Protein AF-A0A2V6CA62-F1 (afdb_monomer)

Mean predicted aligned error: 18.01 Å

Solvent-accessible surface area (backbone atoms only — not comparable to full-atom values): 11595 Å² total; per-residue (Å²): 116,68,69,60,55,51,47,61,69,46,46,81,76,68,68,50,105,53,52,84,80,62,57,55,75,54,76,73,60,61,96,84,56,88,38,95,50,41,63,39,71,62,39,97,90,25,76,61,7,26,38,87,62,38,19,54,42,48,64,51,49,57,56,52,46,53,54,53,50,46,54,51,50,54,49,50,52,53,50,47,53,54,51,49,53,53,51,48,50,34,68,70,65,39,71,73,56,28,55,52,55,51,48,52,52,52,57,61,66,71,46,61,66,67,60,54,51,52,53,49,53,56,56,47,49,60,53,47,50,54,68,73,52,75,81,69,60,74,67,54,75,72,44,62,65,61,56,51,53,51,54,50,65,68,56,47,64,60,57,54,55,46,60,74,67,56,48,76,68,57,53,55,52,56,72,69,56,66,91,87,62,82,82,51,72,68,59,52,52,54,51,53,67,72,73,111

Radius of gyration: 34.15 Å; Cα contacts (8 Å, |Δi|>4): 80; chains: 1; bounding box: 87×52×78 Å

Sequence (196 aa):
MSAVVLLILIWPWFEQPGVARHLPKAMTWPSTTLSDAQFQPPGAEHGFGTDVHGRDLLSRVFYGARISLLVGVVGAVVSLVIGVLWGAIAGFAGGRWDSVMMRFVDILYSLPSMVFVMVLITAMSGLLEKWRTPTVGVSDFKNPSMLFTRLQAAREPGAELLRKRMDAGFLKQLANYKPGQPPDETLQTALADQLN

pLDDT: mean 73.0, std 13.19, range [43.25, 94.69]

Structure (mmCIF, N/CA/C/O backbone):
data_AF-A0A2V6CA62-F1
#
_entry.id   AF-A0A2V6CA62-F1
#
loop_
_atom_site.group_PDB
_atom_site.id
_atom_site.type_symbol
_atom_site.label_atom_id
_atom_site.label_alt_id
_atom_site.label_comp_id
_atom_site.label_asym_id
_atom_site.label_entity_id
_atom_site.label_seq_id
_atom_site.pdbx_PDB_ins_code
_atom_site.Cartn_x
_atom_site.Cartn_y
_atom_site.Cartn_z
_atom_site.occupancy
_atom_site.B_iso_or_equiv
_atom_site.auth_seq_id
_atom_site.auth_comp_id
_atom_site.auth_asym_id
_atom_site.auth_atom_id
_atom_site.pdbx_PDB_model_num
ATOM 1 N N . MET A 1 1 ? -18.617 -9.209 -14.236 1.00 50.25 1 MET A N 1
ATOM 2 C CA . MET A 1 1 ? -17.856 -8.230 -13.425 1.00 50.25 1 MET A CA 1
ATOM 3 C C . MET A 1 1 ? -17.057 -8.882 -12.293 1.00 50.25 1 MET A C 1
ATOM 5 O O . MET A 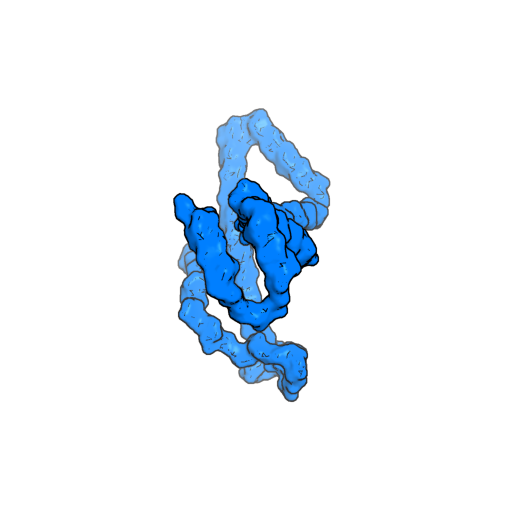1 1 ? -15.881 -8.571 -12.192 1.00 50.25 1 MET A O 1
ATOM 9 N N . SER A 1 2 ? -17.597 -9.829 -11.507 1.00 47.97 2 SER A N 1
ATOM 10 C CA . SER A 1 2 ? -16.821 -10.465 -10.416 1.00 47.97 2 SER A CA 1
ATOM 11 C C . SER A 1 2 ? -15.640 -11.336 -10.880 1.00 47.97 2 SER A C 1
ATOM 13 O O . SER A 1 2 ? -14.599 -11.328 -10.233 1.00 47.97 2 SER A O 1
ATOM 15 N N . ALA A 1 3 ? -15.740 -12.016 -12.029 1.00 51.84 3 ALA A N 1
ATOM 16 C CA . ALA A 1 3 ? -14.654 -12.853 -12.560 1.00 51.84 3 ALA A CA 1
ATOM 17 C C . ALA A 1 3 ? -13.373 -12.064 -12.904 1.00 51.84 3 ALA A C 1
ATOM 19 O O . ALA A 1 3 ? -12.271 -12.566 -12.718 1.00 51.84 3 ALA A O 1
ATOM 20 N N . VAL A 1 4 ? -13.512 -10.811 -13.350 1.00 60.62 4 VAL A N 1
ATOM 21 C CA . VAL A 1 4 ? -12.383 -9.926 -13.691 1.00 60.62 4 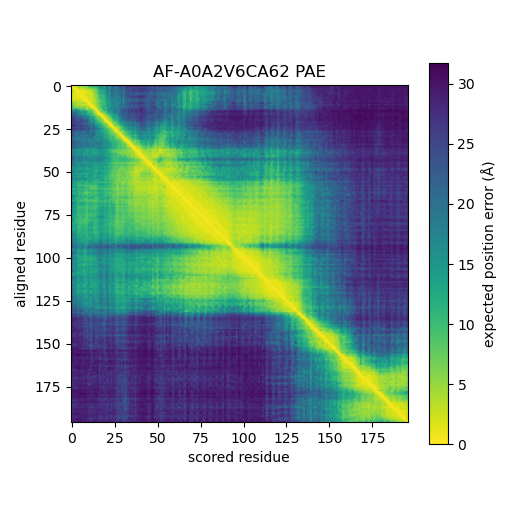VAL A CA 1
ATOM 22 C C . VAL A 1 4 ? -11.653 -9.464 -12.428 1.00 60.62 4 VAL A C 1
ATOM 24 O O . VAL A 1 4 ? -10.430 -9.438 -12.397 1.00 60.62 4 VAL A O 1
ATOM 27 N N . VAL A 1 5 ? -12.397 -9.171 -11.359 1.00 62.69 5 VAL A N 1
ATOM 28 C CA . VAL A 1 5 ? -11.837 -8.762 -10.061 1.00 62.69 5 VAL A CA 1
ATOM 29 C C . VAL A 1 5 ? -11.076 -9.914 -9.402 1.00 62.69 5 VAL A C 1
ATOM 31 O O . VAL A 1 5 ? -9.983 -9.710 -8.881 1.00 62.69 5 VAL A O 1
ATOM 34 N N . LEU A 1 6 ? -11.616 -11.134 -9.478 1.00 66.06 6 LEU A N 1
ATOM 35 C CA . LEU A 1 6 ? -10.946 -12.331 -8.965 1.00 66.06 6 LEU A CA 1
ATOM 36 C C . LEU A 1 6 ? -9.690 -12.673 -9.773 1.00 66.06 6 LEU A C 1
ATOM 38 O O . LEU A 1 6 ? -8.662 -12.989 -9.180 1.00 66.06 6 LEU A O 1
ATOM 42 N N . LEU A 1 7 ? -9.734 -12.531 -11.101 1.00 63.44 7 LEU A N 1
ATOM 43 C CA . LEU A 1 7 ? -8.548 -12.653 -11.951 1.00 63.44 7 LEU A CA 1
ATOM 44 C C . LEU A 1 7 ? -7.469 -11.641 -11.552 1.00 63.44 7 LEU A C 1
ATOM 46 O O . LEU A 1 7 ? -6.334 -12.040 -11.343 1.00 63.44 7 LEU A O 1
ATOM 50 N N . ILE A 1 8 ? -7.817 -10.367 -11.362 1.00 66.50 8 ILE A N 1
ATOM 51 C CA . ILE A 1 8 ? -6.864 -9.312 -10.977 1.00 66.50 8 ILE A CA 1
ATOM 52 C C . ILE A 1 8 ? -6.250 -9.549 -9.584 1.00 66.50 8 ILE A C 1
ATOM 54 O O . ILE A 1 8 ? -5.069 -9.271 -9.384 1.00 66.50 8 ILE A O 1
ATOM 58 N N . LEU A 1 9 ? -7.021 -10.075 -8.628 1.00 65.38 9 LEU A N 1
ATOM 59 C CA . LEU A 1 9 ? -6.544 -10.375 -7.270 1.00 65.38 9 LEU A CA 1
ATOM 60 C C . LEU A 1 9 ? -5.649 -11.620 -7.200 1.00 65.38 9 LEU A C 1
ATOM 62 O O . LEU A 1 9 ? -4.726 -11.664 -6.387 1.00 65.38 9 LEU A O 1
ATOM 66 N N . ILE A 1 10 ? -5.926 -12.631 -8.027 1.00 68.31 10 ILE A N 1
ATOM 67 C CA . ILE A 1 10 ? -5.240 -13.934 -7.993 1.00 68.31 10 ILE A CA 1
ATOM 68 C C . ILE A 1 10 ? -4.045 -13.964 -8.959 1.00 68.31 10 ILE A C 1
ATOM 70 O O . ILE A 1 10 ? -3.067 -14.666 -8.707 1.00 68.31 10 ILE A O 1
ATOM 74 N N . TRP A 1 11 ? -4.067 -13.159 -10.023 1.00 64.50 11 TRP A N 1
ATOM 75 C CA . TRP A 1 11 ? -2.999 -13.068 -11.025 1.00 64.50 11 TRP A CA 1
ATOM 76 C C . TRP A 1 11 ? -1.588 -12.832 -10.451 1.00 64.50 11 TRP A C 1
ATOM 78 O O . TRP A 1 11 ? -0.665 -13.523 -10.885 1.00 64.50 11 TRP A O 1
ATOM 88 N N . PRO A 1 12 ? -1.377 -11.960 -9.440 1.00 66.62 12 PRO A N 1
ATOM 89 C CA . PRO A 1 12 ? -0.051 -11.756 -8.853 1.00 66.62 12 PRO A CA 1
ATOM 90 C C . PRO A 1 12 ? 0.517 -12.984 -8.140 1.00 66.62 12 PRO A C 1
ATOM 92 O O . PRO A 1 12 ? 1.726 -13.080 -7.956 1.00 66.62 12 PRO A O 1
ATOM 95 N N . TRP A 1 13 ? -0.355 -13.906 -7.729 1.00 61.84 13 TRP A N 1
ATOM 96 C CA . TRP A 1 13 ? 0.011 -15.153 -7.063 1.00 61.84 13 TRP A CA 1
ATOM 97 C C . TRP A 1 13 ? 0.163 -16.315 -8.048 1.00 61.84 13 TRP A C 1
ATOM 99 O O . TRP A 1 13 ? 0.867 -17.278 -7.754 1.00 61.84 13 TRP A O 1
ATOM 109 N N . PHE A 1 14 ? -0.486 -16.235 -9.214 1.00 63.09 14 PHE A N 1
ATOM 110 C CA . PHE A 1 14 ? -0.497 -17.310 -10.206 1.00 63.09 14 PHE A CA 1
ATOM 111 C C . PHE A 1 14 ? 0.679 -17.243 -11.193 1.00 63.09 14 PHE A C 1
ATOM 113 O O . PHE A 1 14 ? 1.034 -18.254 -11.799 1.00 63.09 14 PHE A O 1
ATOM 120 N N . GLU A 1 15 ? 1.362 -16.102 -11.315 1.00 55.53 15 GLU A N 1
ATOM 121 C CA . GLU A 1 15 ? 2.562 -15.994 -12.150 1.00 55.53 15 GLU A CA 1
ATOM 122 C C . GLU A 1 15 ? 3.865 -16.312 -11.377 1.00 55.53 15 GLU A C 1
ATOM 124 O O . GLU A 1 15 ? 4.670 -15.448 -11.047 1.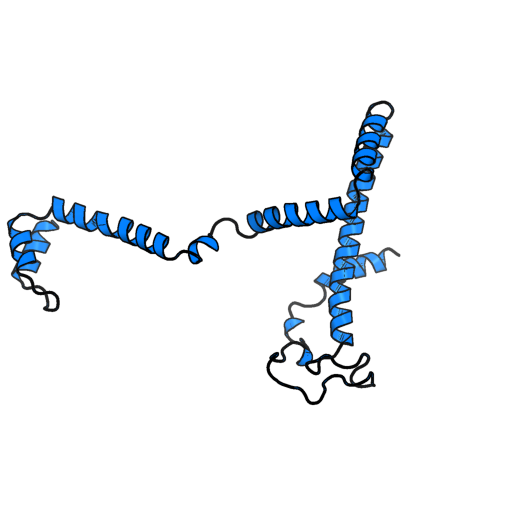00 55.53 15 GLU A O 1
ATOM 129 N N . GLN A 1 16 ? 4.026 -17.630 -11.184 1.00 51.72 16 GLN A N 1
ATOM 130 C CA . GLN A 1 16 ? 5.196 -18.531 -11.100 1.00 51.72 16 GLN A CA 1
ATOM 131 C C . GLN A 1 16 ? 6.260 -18.447 -9.962 1.00 51.72 16 GLN A C 1
ATOM 133 O O . GLN A 1 16 ? 7.097 -17.538 -9.955 1.00 51.72 16 GLN A O 1
ATOM 138 N N . PRO A 1 17 ? 6.463 -19.558 -9.204 1.00 43.25 17 PRO A N 1
ATOM 139 C CA . PRO A 1 17 ? 7.770 -19.982 -8.671 1.00 43.25 17 PRO A CA 1
ATOM 140 C C . PRO A 1 17 ? 8.718 -20.416 -9.815 1.00 43.25 17 PRO A C 1
ATOM 142 O O . PRO A 1 17 ? 9.175 -21.555 -9.909 1.00 43.25 17 PRO A O 1
ATOM 145 N N . GLY A 1 18 ? 8.969 -19.479 -10.733 1.00 47.66 18 GLY A N 1
ATOM 146 C CA . GLY A 1 18 ? 9.613 -19.715 -12.024 1.00 47.66 18 GLY A CA 1
ATOM 147 C C . GLY A 1 18 ? 9.770 -18.477 -12.920 1.00 47.66 18 GLY A C 1
ATOM 148 O O . GLY A 1 18 ? 10.583 -18.537 -13.835 1.00 47.66 18 GLY A O 1
ATOM 149 N N . VAL A 1 19 ? 9.128 -17.329 -12.635 1.00 47.03 19 VAL A N 1
ATOM 150 C CA . VAL A 1 19 ? 9.277 -16.100 -13.458 1.00 47.03 19 VAL A CA 1
ATOM 151 C C . VAL A 1 19 ? 10.700 -15.541 -13.361 1.00 47.03 19 VAL A C 1
ATOM 153 O O . VAL A 1 19 ? 11.181 -14.883 -14.277 1.00 47.03 19 VAL A O 1
ATOM 156 N N . ALA A 1 20 ? 11.439 -15.903 -12.308 1.00 46.75 20 ALA A N 1
ATOM 157 C CA . ALA A 1 20 ? 12.875 -15.656 -12.212 1.00 46.75 20 ALA A CA 1
ATOM 158 C C . ALA A 1 20 ? 13.712 -16.405 -13.279 1.00 46.75 20 ALA A C 1
ATOM 160 O O . ALA A 1 20 ? 14.853 -16.021 -13.519 1.00 46.75 20 ALA A O 1
ATOM 161 N N . ARG A 1 21 ? 13.178 -17.445 -13.947 1.00 47.62 21 ARG A N 1
ATOM 162 C CA . ARG A 1 21 ? 13.866 -18.177 -15.035 1.00 47.62 21 ARG A CA 1
ATOM 163 C C . ARG A 1 21 ? 13.678 -17.548 -16.418 1.00 47.62 21 ARG A C 1
ATOM 165 O O . ARG A 1 21 ? 14.416 -17.896 -17.336 1.00 47.62 21 ARG A O 1
ATOM 172 N N . HIS A 1 22 ? 12.757 -16.596 -16.555 1.00 45.09 22 HIS A N 1
ATOM 173 C CA . HIS A 1 22 ? 12.565 -15.804 -17.770 1.00 45.09 22 HIS A CA 1
ATOM 174 C C . HIS A 1 22 ? 12.570 -14.310 -17.469 1.00 45.09 22 HIS A C 1
ATOM 176 O O . HIS A 1 22 ? 11.851 -13.555 -18.118 1.00 45.09 22 HIS A O 1
ATOM 182 N N . LEU A 1 23 ? 13.413 -13.854 -16.532 1.00 49.53 23 LEU A N 1
ATOM 183 C CA . LEU A 1 23 ? 13.933 -12.500 -16.687 1.00 49.53 23 LEU A CA 1
ATOM 184 C C . LEU A 1 23 ? 14.481 -12.463 -18.120 1.00 49.53 23 LEU A C 1
ATOM 186 O O . LEU A 1 23 ? 15.407 -13.233 -18.407 1.00 49.53 23 LEU A O 1
ATOM 190 N N . PRO A 1 24 ? 13.901 -11.682 -19.057 1.00 50.28 24 PRO A N 1
ATOM 191 C CA . PRO A 1 24 ? 14.551 -11.520 -20.341 1.00 50.28 24 PRO A CA 1
ATOM 192 C C . PRO A 1 24 ? 15.978 -11.096 -20.006 1.00 50.28 24 PRO A C 1
ATOM 194 O O . PRO A 1 24 ? 16.173 -10.291 -19.091 1.00 50.28 24 PRO A O 1
ATOM 197 N N . LYS A 1 25 ? 16.981 -11.644 -20.702 1.00 51.09 25 LYS A N 1
ATOM 198 C CA . LYS A 1 25 ? 18.395 -11.246 -20.546 1.00 51.09 25 LYS A CA 1
ATOM 199 C C . LYS A 1 25 ? 18.568 -9.712 -20.477 1.00 51.09 25 LYS A C 1
ATOM 201 O O . LYS A 1 25 ? 19.519 -9.235 -19.877 1.00 51.09 25 LYS A O 1
ATOM 206 N N . ALA A 1 26 ? 17.585 -8.967 -20.994 1.00 51.16 26 ALA A N 1
ATOM 207 C CA . ALA A 1 26 ? 17.301 -7.560 -20.753 1.00 51.16 26 ALA A CA 1
ATOM 208 C C . ALA A 1 26 ? 17.391 -7.061 -19.293 1.00 51.16 26 ALA A C 1
ATOM 210 O O . ALA A 1 26 ? 17.869 -5.956 -19.110 1.00 51.16 26 ALA A O 1
ATOM 211 N N . MET A 1 27 ? 16.965 -7.755 -18.232 1.00 54.81 27 MET A N 1
ATOM 212 C CA . MET A 1 27 ? 16.967 -7.135 -16.887 1.00 54.81 27 MET A CA 1
ATOM 213 C C . MET A 1 27 ? 18.291 -7.285 -16.121 1.00 54.81 27 MET A C 1
ATOM 215 O O . MET A 1 27 ? 18.554 -6.499 -15.214 1.00 54.81 27 MET A O 1
ATOM 219 N N . THR A 1 28 ? 19.136 -8.242 -16.509 1.00 58.91 28 THR A N 1
ATOM 220 C CA . THR A 1 28 ? 20.384 -8.600 -15.808 1.00 58.91 28 THR A CA 1
ATOM 221 C C . THR A 1 28 ? 21.643 -7.963 -16.401 1.00 58.91 28 THR A C 1
ATOM 223 O O . THR A 1 28 ? 22.744 -8.336 -16.000 1.00 58.91 28 THR A O 1
ATOM 226 N N . TRP A 1 29 ? 21.521 -7.035 -17.359 1.00 55.19 29 TRP A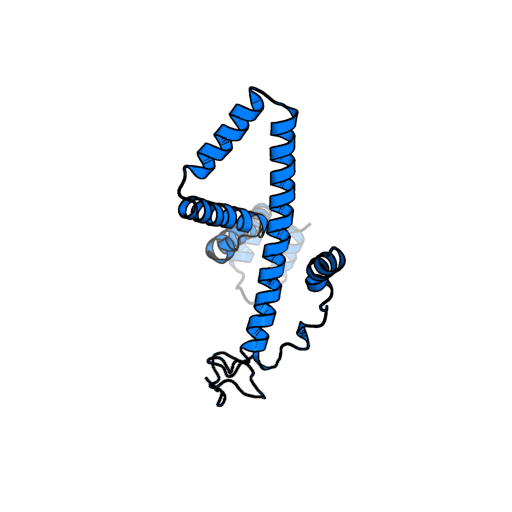 N 1
ATOM 227 C CA . TRP A 1 29 ? 22.694 -6.387 -17.949 1.00 55.19 29 TRP A CA 1
ATOM 228 C C . TRP A 1 29 ? 23.476 -5.592 -16.892 1.00 55.19 29 TRP A C 1
ATOM 230 O O . TRP A 1 29 ? 22.879 -4.765 -16.195 1.00 55.19 29 TRP A O 1
ATOM 240 N N . PRO A 1 30 ? 24.797 -5.815 -16.769 1.00 59.22 30 PRO A N 1
ATOM 241 C CA . PRO A 1 30 ? 25.661 -4.972 -15.956 1.00 59.22 30 PRO A CA 1
ATOM 242 C C . PRO A 1 30 ? 25.543 -3.517 -16.421 1.00 59.22 30 PRO A C 1
ATOM 244 O O . PRO A 1 30 ? 25.694 -3.234 -17.608 1.00 59.22 30 PRO A O 1
ATOM 247 N N . SER A 1 31 ? 25.335 -2.574 -15.497 1.00 61.88 31 SER A N 1
ATOM 248 C CA . SER A 1 31 ? 25.265 -1.129 -15.800 1.00 61.88 31 SER A CA 1
ATOM 249 C C . SER A 1 31 ? 26.557 -0.566 -16.418 1.00 61.88 31 SER A C 1
ATOM 251 O O . SER A 1 31 ? 26.624 0.607 -16.767 1.00 61.88 31 SER A O 1
ATOM 253 N N . THR A 1 32 ? 27.603 -1.390 -16.492 1.00 62.59 32 THR A N 1
ATOM 254 C CA . THR A 1 32 ? 28.947 -1.081 -16.980 1.00 62.59 32 THR A CA 1
ATOM 255 C C . THR A 1 32 ? 29.183 -1.465 -18.441 1.00 62.59 32 THR A C 1
ATOM 257 O O . THR A 1 32 ? 30.214 -1.082 -18.988 1.00 62.59 32 THR A O 1
ATOM 260 N N . THR A 1 33 ? 28.268 -2.190 -19.095 1.00 61.31 33 THR A N 1
ATOM 261 C CA . THR A 1 33 ? 28.406 -2.559 -20.514 1.00 61.31 33 THR A CA 1
ATOM 262 C C . THR A 1 33 ? 27.530 -1.672 -21.395 1.00 61.31 33 THR A C 1
ATOM 264 O O . THR A 1 33 ? 26.304 -1.723 -21.299 1.00 61.31 33 THR A O 1
ATOM 267 N N . LEU A 1 34 ? 28.159 -0.872 -22.263 1.00 61.66 34 LEU A N 1
ATOM 268 C CA . LEU A 1 34 ? 27.481 -0.132 -23.331 1.00 61.66 34 LEU A CA 1
ATOM 269 C C . LEU A 1 34 ? 26.929 -1.143 -24.346 1.00 61.66 34 LEU A C 1
ATOM 271 O O . LEU A 1 34 ? 27.680 -1.960 -24.871 1.00 61.66 34 LEU A O 1
ATOM 275 N N . SER A 1 35 ? 25.615 -1.122 -24.569 1.00 67.06 35 SER A N 1
ATOM 276 C CA . SER A 1 35 ? 24.946 -1.984 -25.546 1.00 67.06 35 SER A CA 1
ATOM 277 C C . SER A 1 35 ? 24.753 -1.218 -26.850 1.00 67.06 35 SER A C 1
ATOM 279 O O . SER A 1 35 ? 24.257 -0.094 -26.830 1.00 67.06 35 SER A O 1
ATOM 281 N N . ASP A 1 36 ? 25.060 -1.842 -27.986 1.00 69.25 36 ASP A N 1
ATOM 282 C CA . ASP A 1 36 ? 24.842 -1.257 -29.320 1.00 69.25 36 ASP A CA 1
ATOM 283 C C . ASP A 1 36 ? 23.352 -1.015 -29.636 1.00 69.25 36 ASP A C 1
ATOM 285 O O . ASP A 1 36 ? 23.005 -0.290 -30.566 1.00 69.25 36 ASP A O 1
ATOM 289 N N . ALA A 1 37 ? 22.448 -1.595 -28.840 1.00 67.75 37 ALA A N 1
ATOM 290 C CA . A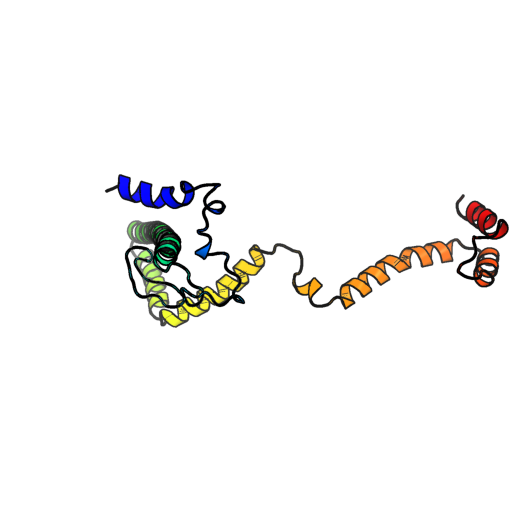LA A 1 37 ? 21.005 -1.418 -28.945 1.00 67.75 37 ALA A CA 1
ATOM 291 C C . ALA A 1 37 ? 20.462 -0.300 -28.036 1.00 67.75 37 ALA A C 1
ATOM 293 O O . ALA A 1 37 ? 19.292 -0.334 -27.665 1.00 67.75 37 ALA A O 1
ATOM 294 N N . GLN A 1 38 ? 21.279 0.671 -27.629 1.00 77.31 38 GLN A N 1
ATOM 295 C CA . GLN A 1 38 ? 20.850 1.786 -26.781 1.00 77.31 38 GLN A CA 1
ATOM 296 C C . GLN A 1 38 ? 19.926 2.762 -27.534 1.00 77.31 38 GLN A C 1
ATOM 298 O O . GLN A 1 38 ? 20.233 3.163 -28.653 1.00 77.31 38 GLN A O 1
ATOM 303 N N . PHE A 1 39 ? 18.824 3.186 -26.901 1.00 80.50 39 PHE A N 1
ATOM 304 C CA . PHE A 1 39 ? 17.871 4.165 -27.454 1.00 80.50 39 PHE A CA 1
ATOM 305 C C . PHE A 1 39 ? 17.339 3.820 -28.851 1.00 80.50 39 PHE A C 1
ATOM 307 O O . PHE A 1 39 ? 17.127 4.703 -29.687 1.00 80.50 39 PHE A O 1
ATOM 314 N N . GLN A 1 40 ? 17.111 2.537 -29.121 1.00 80.88 40 GLN A N 1
ATOM 315 C CA . GLN A 1 40 ? 16.485 2.156 -30.374 1.00 80.88 40 GLN A CA 1
ATOM 316 C C . GLN A 1 40 ? 15.027 2.631 -30.406 1.00 80.88 40 GLN A C 1
ATOM 318 O O . GLN A 1 40 ? 14.325 2.531 -29.391 1.00 80.88 40 GLN A O 1
ATOM 323 N N . PRO A 1 41 ? 14.563 3.150 -31.558 1.00 80.19 41 PRO A N 1
ATOM 324 C CA . PRO A 1 41 ? 13.182 3.571 -31.730 1.00 80.19 41 PRO A CA 1
ATOM 325 C C . PRO A 1 41 ? 12.226 2.369 -31.634 1.00 80.19 41 PRO A C 1
ATOM 327 O O . PRO A 1 41 ? 12.644 1.225 -31.829 1.00 80.19 41 PRO A O 1
ATOM 330 N N . PRO A 1 42 ? 10.935 2.607 -31.342 1.00 82.62 42 PRO A N 1
ATOM 331 C CA . PRO A 1 42 ? 9.936 1.547 -31.286 1.00 82.62 42 PRO A CA 1
ATOM 332 C C . PRO A 1 42 ? 9.848 0.791 -32.621 1.00 82.62 42 PRO A C 1
ATOM 334 O O . PRO A 1 42 ? 9.756 1.398 -33.688 1.00 82.62 42 PRO A O 1
ATOM 337 N N . GLY A 1 43 ? 9.869 -0.540 -32.553 1.00 79.00 43 GLY A N 1
ATOM 338 C CA . GLY A 1 43 ? 9.871 -1.437 -33.710 1.00 79.00 43 GLY A CA 1
ATOM 339 C C . GLY A 1 43 ? 9.325 -2.829 -33.379 1.00 79.00 43 GLY A C 1
ATOM 340 O O . GLY A 1 43 ? 8.927 -3.095 -32.248 1.00 79.00 43 GLY A O 1
ATOM 341 N N . ALA A 1 44 ? 9.306 -3.734 -34.364 1.00 70.50 44 ALA A N 1
ATOM 342 C CA . ALA A 1 44 ? 8.726 -5.077 -34.209 1.00 70.50 44 ALA A CA 1
ATOM 343 C C . ALA A 1 44 ? 9.440 -5.940 -33.149 1.00 70.50 44 ALA A C 1
ATOM 345 O O . ALA A 1 44 ? 8.805 -6.775 -32.512 1.00 70.50 44 ALA A O 1
ATOM 346 N N . GLU A 1 45 ? 10.740 -5.713 -32.938 1.00 69.88 45 GLU A N 1
ATOM 347 C CA . GLU A 1 45 ? 11.533 -6.401 -31.909 1.00 69.88 45 GLU A CA 1
ATOM 348 C C . GLU A 1 45 ? 11.459 -5.714 -30.533 1.00 69.88 45 GLU A C 1
ATOM 350 O O . GLU A 1 45 ? 11.547 -6.382 -29.506 1.00 69.88 45 GLU A O 1
ATOM 355 N N . HIS A 1 46 ? 11.249 -4.393 -30.500 1.00 73.25 46 HIS A N 1
ATOM 356 C CA . HIS A 1 46 ? 11.167 -3.586 -29.280 1.00 73.25 46 HIS A CA 1
ATOM 357 C C . HIS A 1 46 ? 9.973 -2.633 -29.370 1.00 73.25 46 HIS A C 1
ATOM 359 O O . HIS A 1 46 ? 10.105 -1.502 -29.837 1.00 73.25 46 HIS A O 1
ATOM 365 N N . GLY A 1 47 ? 8.794 -3.074 -28.921 1.00 73.94 47 GLY A N 1
ATOM 366 C CA . GLY A 1 47 ? 7.535 -2.346 -29.140 1.00 73.94 47 GLY A CA 1
ATOM 367 C C . GLY A 1 47 ? 7.512 -0.915 -28.584 1.00 73.94 47 GLY A C 1
ATOM 368 O O . GLY A 1 47 ? 6.898 -0.040 -29.187 1.00 73.94 47 GLY A O 1
ATOM 369 N N . PHE A 1 48 ? 8.222 -0.652 -27.480 1.00 75.25 48 PHE A N 1
ATOM 370 C CA . PHE A 1 48 ? 8.427 0.703 -26.942 1.00 75.25 48 PHE A CA 1
ATOM 371 C C . PHE A 1 48 ? 9.875 1.200 -27.053 1.00 75.25 48 PHE A C 1
ATOM 373 O O . PHE A 1 48 ? 10.215 2.225 -26.469 1.00 75.25 48 PHE A O 1
ATOM 380 N N . GLY A 1 49 ? 10.719 0.505 -27.815 1.00 81.62 49 GLY A N 1
ATOM 381 C CA . GLY A 1 49 ? 12.145 0.799 -27.897 1.00 81.62 49 GLY A CA 1
ATOM 382 C C . GLY A 1 49 ? 12.920 0.326 -26.667 1.00 81.62 49 GLY A C 1
ATOM 383 O O . GLY A 1 49 ? 12.416 -0.430 -25.824 1.00 81.62 49 GLY A O 1
ATOM 384 N N . THR A 1 50 ? 14.173 0.762 -26.578 1.00 81.69 50 THR A N 1
ATOM 385 C CA . THR A 1 50 ? 15.123 0.294 -25.565 1.00 81.69 50 THR A CA 1
ATOM 386 C C . THR A 1 50 ? 15.606 1.399 -24.621 1.00 81.69 50 THR A C 1
ATOM 388 O O . THR A 1 50 ? 15.722 2.566 -24.988 1.00 81.69 50 THR A O 1
ATOM 391 N N . ASP A 1 51 ? 15.910 1.022 -23.376 1.00 81.50 51 ASP A N 1
ATOM 392 C CA . ASP A 1 51 ? 16.530 1.897 -22.367 1.00 81.50 51 ASP A CA 1
ATOM 393 C C . ASP A 1 51 ? 18.023 2.180 -22.668 1.00 81.50 51 ASP A C 1
ATOM 395 O O . ASP A 1 51 ? 18.618 1.592 -23.575 1.00 81.50 51 ASP A O 1
ATOM 399 N N . VAL A 1 52 ? 18.668 2.986 -21.815 1.00 76.44 52 VAL A N 1
ATOM 400 C CA . VAL A 1 52 ? 20.117 3.287 -21.788 1.00 76.44 52 VAL A CA 1
ATOM 401 C C . VAL A 1 52 ? 21.002 2.027 -21.800 1.00 76.44 52 VAL A C 1
ATOM 403 O O . VAL A 1 52 ? 22.180 2.082 -22.117 1.00 76.44 52 VAL A O 1
ATOM 406 N N . HIS A 1 53 ? 20.458 0.865 -21.450 1.00 72.69 53 HIS A N 1
ATOM 407 C CA . HIS A 1 53 ? 21.193 -0.403 -21.420 1.00 72.69 53 HIS A CA 1
ATOM 408 C C . HIS A 1 53 ? 20.692 -1.415 -22.463 1.00 72.69 53 HIS A C 1
ATOM 410 O O . HIS A 1 53 ? 20.893 -2.613 -22.288 1.00 72.69 53 HIS A O 1
ATOM 416 N N . GLY A 1 54 ? 19.985 -0.971 -23.510 1.00 71.69 54 GLY A N 1
ATOM 417 C CA . GLY A 1 54 ? 19.477 -1.865 -24.561 1.00 71.69 54 GLY A CA 1
ATOM 418 C C . GLY A 1 54 ? 18.341 -2.786 -24.096 1.00 71.69 54 GLY A C 1
ATOM 419 O O . GLY A 1 54 ? 18.166 -3.883 -24.614 1.00 71.69 54 GLY A O 1
ATOM 420 N N . ARG A 1 55 ? 17.588 -2.378 -23.065 1.00 76.06 55 ARG A N 1
ATOM 421 C CA . ARG A 1 55 ? 16.527 -3.189 -22.436 1.00 76.06 55 ARG A CA 1
ATOM 422 C C . ARG A 1 55 ? 15.161 -2.814 -22.974 1.00 76.06 55 ARG A C 1
ATOM 424 O O . ARG A 1 55 ? 14.853 -1.627 -22.976 1.00 76.06 55 ARG A O 1
ATOM 431 N N . ASP A 1 56 ? 14.327 -3.799 -23.299 1.00 80.69 56 ASP A N 1
ATOM 432 C CA . ASP A 1 56 ? 12.946 -3.563 -23.730 1.00 80.69 56 ASP A CA 1
ATOM 433 C C . ASP A 1 56 ? 12.127 -2.803 -22.666 1.00 80.69 56 ASP A C 1
ATOM 435 O O . ASP A 1 56 ? 11.976 -3.246 -21.518 1.00 80.69 56 ASP A O 1
ATOM 439 N N . LEU A 1 57 ? 11.597 -1.640 -23.054 1.00 81.81 57 LEU A N 1
ATOM 440 C CA . LEU A 1 57 ? 10.760 -0.801 -22.196 1.00 81.81 57 LEU A CA 1
ATOM 441 C C . LEU A 1 57 ? 9.356 -1.386 -22.016 1.00 81.81 57 LEU A C 1
ATOM 443 O O . LEU A 1 57 ? 8.779 -1.240 -20.936 1.00 81.81 57 LEU A O 1
ATOM 447 N N . LEU A 1 58 ? 8.828 -2.099 -23.018 1.00 80.12 58 LEU A N 1
ATOM 448 C CA . LEU A 1 58 ? 7.486 -2.688 -22.975 1.00 80.12 58 LEU A CA 1
ATOM 449 C C . LEU A 1 58 ? 7.362 -3.690 -21.830 1.00 80.12 58 LEU A C 1
ATOM 451 O O . LEU A 1 58 ? 6.483 -3.561 -20.973 1.00 80.12 58 LEU A O 1
ATOM 455 N N . SER A 1 59 ? 8.307 -4.621 -21.750 1.00 75.69 59 SER A N 1
ATOM 456 C CA . SER A 1 59 ? 8.377 -5.604 -20.670 1.00 75.69 59 SER A CA 1
ATOM 457 C C . SER A 1 59 ? 8.464 -4.958 -19.277 1.00 75.69 59 SER A C 1
ATOM 459 O O . SER A 1 59 ? 7.820 -5.420 -18.332 1.00 75.69 59 SER A O 1
ATOM 461 N N . ARG A 1 60 ? 9.209 -3.850 -19.128 1.00 77.81 60 ARG A N 1
ATOM 462 C CA . ARG A 1 60 ? 9.337 -3.135 -17.842 1.00 77.81 60 ARG A CA 1
ATOM 463 C C . ARG A 1 60 ? 8.055 -2.422 -17.437 1.00 77.81 60 ARG A C 1
ATOM 465 O O . ARG A 1 60 ? 7.712 -2.440 -16.254 1.00 77.81 60 ARG A O 1
ATOM 472 N N . VAL A 1 61 ? 7.351 -1.823 -18.395 1.00 82.25 61 VAL A N 1
ATOM 473 C CA . VAL A 1 61 ? 6.060 -1.174 -18.146 1.00 82.25 61 VAL A CA 1
ATOM 474 C C . VAL A 1 61 ? 5.033 -2.209 -17.703 1.00 82.25 61 VAL A C 1
ATOM 476 O O . VAL A 1 61 ? 4.389 -2.002 -16.679 1.00 82.25 61 VAL A O 1
ATOM 479 N N . PHE A 1 62 ? 4.928 -3.352 -18.385 1.00 80.69 62 PHE A N 1
ATOM 480 C CA . PHE A 1 62 ? 4.010 -4.418 -17.969 1.00 80.69 62 PHE A CA 1
ATOM 481 C C . PHE A 1 62 ? 4.350 -4.980 -16.587 1.00 80.69 62 PHE A C 1
ATOM 483 O O . PHE A 1 62 ? 3.446 -5.226 -15.788 1.00 80.69 62 PHE A O 1
ATOM 490 N N . TYR A 1 63 ? 5.636 -5.145 -16.274 1.00 78.12 63 TYR A N 1
ATOM 491 C CA . TYR A 1 63 ? 6.050 -5.600 -14.950 1.00 78.12 63 TYR A CA 1
ATOM 492 C C . TYR A 1 63 ? 5.707 -4.582 -13.851 1.00 78.12 63 TYR A C 1
ATOM 494 O O . TYR A 1 63 ? 5.123 -4.947 -12.831 1.00 78.12 63 TYR A O 1
ATOM 502 N N . GLY A 1 64 ? 6.004 -3.298 -14.072 1.00 78.06 64 GLY A N 1
ATOM 503 C CA . GLY A 1 64 ? 5.638 -2.226 -13.143 1.00 78.06 64 GLY A CA 1
ATOM 504 C C . GLY A 1 64 ? 4.123 -2.095 -12.974 1.00 78.06 64 GLY A C 1
ATOM 505 O O . GLY A 1 64 ? 3.633 -1.988 -11.850 1.00 78.06 64 GLY A O 1
ATOM 506 N N . ALA A 1 65 ? 3.375 -2.206 -14.075 1.00 83.94 65 ALA A N 1
ATOM 507 C CA . ALA A 1 65 ? 1.920 -2.141 -14.079 1.00 83.94 65 ALA A CA 1
ATOM 508 C C . ALA A 1 65 ? 1.294 -3.218 -13.185 1.00 83.94 65 ALA A C 1
ATOM 510 O O . ALA A 1 65 ? 0.366 -2.905 -12.446 1.00 83.94 65 ALA A O 1
ATOM 511 N N . ARG A 1 66 ? 1.822 -4.452 -13.171 1.00 77.62 66 ARG A N 1
ATOM 512 C CA . ARG A 1 66 ? 1.331 -5.528 -12.284 1.00 77.62 66 ARG A CA 1
ATOM 513 C C . ARG A 1 66 ? 1.370 -5.121 -10.812 1.00 77.62 66 ARG A C 1
ATOM 515 O O . ARG A 1 66 ? 0.385 -5.299 -10.100 1.00 77.62 66 ARG A O 1
ATOM 522 N N . ILE A 1 67 ? 2.490 -4.548 -10.368 1.00 76.38 67 ILE A N 1
ATOM 523 C CA . ILE A 1 67 ? 2.675 -4.128 -8.973 1.00 76.38 67 ILE A CA 1
ATOM 524 C C . ILE A 1 67 ? 1.751 -2.949 -8.651 1.00 76.38 67 ILE A C 1
ATOM 526 O O . ILE A 1 67 ? 1.056 -2.977 -7.636 1.00 76.38 67 ILE A O 1
ATOM 530 N N . SER A 1 68 ? 1.686 -1.939 -9.522 1.00 85.06 68 SER A N 1
ATOM 531 C CA . SER A 1 68 ? 0.812 -0.775 -9.322 1.00 85.06 68 SER A CA 1
ATOM 532 C C . SER A 1 68 ? -0.668 -1.158 -9.255 1.00 85.06 68 SER A C 1
ATOM 534 O O . SER A 1 68 ? -1.403 -0.631 -8.422 1.00 85.06 68 SER A O 1
ATOM 536 N N . LEU A 1 69 ? -1.101 -2.100 -10.096 1.00 84.12 69 LEU A N 1
ATOM 537 C CA . LEU A 1 69 ? -2.492 -2.542 -10.166 1.00 84.12 69 LEU A CA 1
ATOM 538 C C . LEU A 1 69 ? -2.873 -3.377 -8.935 1.00 84.12 69 LEU A C 1
ATOM 540 O O . LEU A 1 69 ? -3.950 -3.182 -8.378 1.00 84.12 69 LEU A O 1
ATOM 544 N N . LEU A 1 70 ? -1.958 -4.218 -8.440 1.00 78.88 70 LEU A N 1
ATOM 545 C CA . LEU A 1 70 ? -2.123 -4.946 -7.179 1.00 78.88 70 LEU A CA 1
ATOM 546 C C . LEU A 1 70 ? -2.286 -3.981 -6.000 1.00 78.88 70 LEU A C 1
ATOM 548 O O . LEU A 1 70 ? -3.264 -4.075 -5.257 1.00 78.88 70 LEU A O 1
ATOM 552 N N . VAL A 1 71 ? -1.360 -3.031 -5.844 1.00 82.00 71 VAL A N 1
ATOM 553 C CA . VAL A 1 71 ? -1.395 -2.062 -4.737 1.00 82.00 71 VAL A CA 1
ATOM 554 C C . VAL A 1 71 ? -2.656 -1.197 -4.807 1.00 82.00 71 VAL A C 1
ATOM 556 O O . VAL A 1 71 ? -3.286 -0.965 -3.776 1.00 82.00 71 VAL A O 1
ATOM 559 N N . GLY A 1 72 ? -3.070 -0.782 -6.007 1.00 87.31 72 GLY A N 1
ATOM 560 C CA . GLY A 1 72 ? -4.313 -0.037 -6.210 1.00 87.31 72 GLY A CA 1
ATOM 561 C C . GLY A 1 72 ? -5.555 -0.822 -5.780 1.00 87.31 72 GLY A C 1
ATOM 562 O O . GLY A 1 72 ? -6.397 -0.288 -5.061 1.00 87.31 72 GLY A O 1
ATOM 563 N N . VAL A 1 73 ? -5.655 -2.101 -6.155 1.00 87.06 73 VAL A N 1
ATOM 564 C CA . VAL A 1 73 ? -6.802 -2.954 -5.797 1.00 87.06 73 VAL A CA 1
ATOM 565 C C . VAL A 1 73 ? -6.837 -3.254 -4.304 1.00 87.06 73 VAL A C 1
ATOM 567 O O . VAL A 1 73 ? -7.888 -3.111 -3.682 1.00 87.06 73 VAL A O 1
ATOM 570 N N . VAL A 1 74 ? -5.703 -3.623 -3.705 1.00 83.06 74 VAL A N 1
ATOM 571 C CA . VAL A 1 74 ? -5.627 -3.866 -2.257 1.00 83.06 74 VAL A CA 1
ATOM 572 C C . VAL A 1 74 ? -5.962 -2.591 -1.485 1.00 83.06 74 VAL A C 1
ATOM 574 O O . VAL A 1 74 ? -6.770 -2.636 -0.560 1.00 83.06 74 VAL A O 1
ATOM 577 N N . GLY A 1 75 ? -5.418 -1.445 -1.904 1.00 87.31 75 GLY A N 1
ATOM 578 C CA . GLY A 1 75 ? -5.737 -0.145 -1.317 1.00 87.31 75 GLY A CA 1
ATOM 579 C C . GLY A 1 75 ? -7.225 0.194 -1.412 1.00 87.31 75 GLY A C 1
ATOM 580 O O . GLY A 1 75 ? -7.819 0.606 -0.417 1.00 87.31 75 GLY A O 1
ATOM 581 N N . ALA A 1 76 ? -7.852 -0.045 -2.568 1.00 90.69 76 ALA A N 1
ATOM 582 C CA . ALA A 1 76 ? -9.281 0.182 -2.767 1.00 90.69 76 ALA A CA 1
ATOM 583 C C . ALA A 1 76 ? -10.146 -0.724 -1.879 1.00 90.69 76 ALA A C 1
ATOM 585 O O . ALA A 1 76 ? -11.088 -0.241 -1.258 1.00 90.69 76 ALA A O 1
ATOM 586 N N . VAL A 1 77 ? -9.816 -2.016 -1.767 1.00 89.81 77 VAL A N 1
ATOM 587 C CA . VAL A 1 77 ? -10.549 -2.958 -0.903 1.00 89.81 77 VAL A CA 1
ATOM 588 C C . VAL A 1 77 ? -10.418 -2.566 0.566 1.00 89.81 77 VAL A C 1
ATOM 590 O O . VAL A 1 77 ? -11.417 -2.529 1.280 1.00 89.81 77 VAL A O 1
ATOM 593 N N . VAL A 1 78 ? -9.212 -2.229 1.023 1.00 88.19 78 VAL A N 1
ATOM 594 C CA . VAL A 1 78 ? -8.984 -1.794 2.409 1.00 88.19 78 VAL A CA 1
ATOM 595 C C . VAL A 1 78 ? -9.721 -0.484 2.695 1.00 88.19 78 VAL A C 1
ATOM 597 O O . VAL A 1 78 ? -10.414 -0.383 3.706 1.00 88.19 78 VAL A O 1
ATOM 600 N N . SER A 1 79 ? -9.632 0.494 1.790 1.00 90.62 79 SER A N 1
ATOM 601 C CA . SER A 1 79 ? -10.355 1.765 1.906 1.00 90.62 79 SER A CA 1
ATOM 602 C C . SER A 1 79 ? -11.869 1.557 1.933 1.00 90.62 79 SER A C 1
ATOM 604 O O . SER A 1 79 ? -12.543 2.163 2.763 1.00 90.62 79 SER A O 1
ATOM 606 N N . LEU A 1 80 ? -12.395 0.654 1.100 1.00 93.12 80 LEU A N 1
ATOM 607 C CA . LEU A 1 80 ? -13.808 0.287 1.087 1.00 93.12 80 LEU A CA 1
ATOM 608 C C . LEU A 1 80 ? -14.229 -0.333 2.421 1.00 93.12 80 LEU A C 1
ATOM 610 O O . LEU A 1 80 ? -15.209 0.111 3.003 1.00 93.12 80 LEU A O 1
ATOM 614 N N . VAL A 1 81 ? -13.499 -1.332 2.924 1.00 92.75 81 VAL A N 1
ATOM 615 C CA . VAL A 1 81 ? -13.840 -2.005 4.188 1.00 92.75 81 VAL A CA 1
ATOM 616 C C . VAL A 1 81 ? -13.835 -1.009 5.344 1.00 92.75 81 VAL A C 1
ATOM 618 O O . VAL A 1 81 ? -14.808 -0.936 6.091 1.00 92.75 81 VAL A O 1
ATOM 621 N N . ILE A 1 82 ? -12.780 -0.202 5.468 1.00 93.19 82 ILE A N 1
ATOM 622 C CA . ILE A 1 82 ? -12.673 0.794 6.541 1.00 93.19 82 ILE A CA 1
ATOM 623 C C . ILE A 1 82 ? -13.766 1.856 6.396 1.00 93.19 82 ILE A C 1
ATOM 625 O O . ILE A 1 82 ? -14.443 2.164 7.373 1.00 93.19 82 ILE A O 1
ATOM 629 N N . GLY A 1 83 ? -13.975 2.386 5.189 1.00 92.75 83 GLY A N 1
ATOM 630 C CA . GLY A 1 83 ? -14.982 3.411 4.923 1.00 92.75 83 GLY A CA 1
ATOM 631 C C . GLY A 1 83 ? -16.407 2.921 5.174 1.00 92.75 83 GLY A C 1
ATOM 632 O O . GLY A 1 83 ? -17.197 3.635 5.787 1.00 92.75 83 GLY A O 1
ATOM 633 N N . VAL A 1 84 ? -16.726 1.689 4.770 1.00 94.69 84 VAL A N 1
ATOM 634 C CA . VAL A 1 84 ? -18.035 1.066 5.011 1.00 94.69 84 VAL A CA 1
ATOM 635 C C . VAL A 1 84 ? -18.248 0.815 6.496 1.00 94.69 84 VAL A C 1
ATOM 637 O O . VAL A 1 84 ? -19.309 1.160 7.000 1.00 94.69 84 VAL A O 1
ATOM 640 N N . LEU A 1 85 ? -17.265 0.265 7.218 1.00 93.94 85 LEU A N 1
ATOM 641 C CA . LEU A 1 85 ? -17.386 0.065 8.666 1.00 93.94 85 LEU A CA 1
ATOM 642 C C . LEU A 1 85 ? -17.562 1.401 9.392 1.00 93.94 85 LEU A C 1
ATOM 644 O O . LEU A 1 85 ? -18.457 1.536 10.223 1.00 93.94 85 LEU A O 1
ATOM 648 N N . TRP A 1 86 ? -16.755 2.403 9.041 1.00 91.62 86 TRP A N 1
ATOM 649 C CA . TRP A 1 86 ? -16.833 3.734 9.633 1.00 91.62 86 TRP A CA 1
ATOM 650 C C . TRP A 1 86 ? -18.1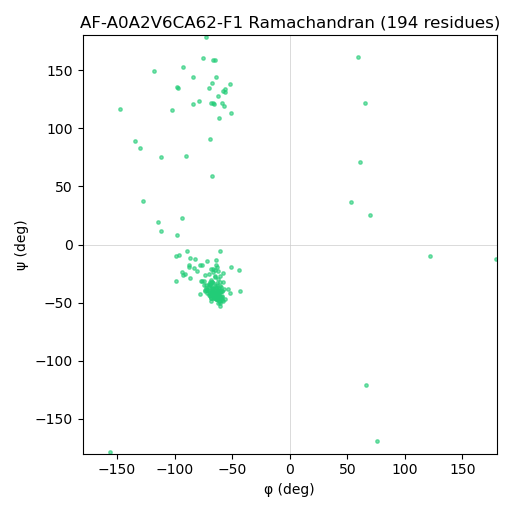89 4.400 9.368 1.00 91.62 86 TRP A C 1
ATOM 652 O O . TRP A 1 86 ? -18.844 4.867 10.300 1.00 91.62 86 TRP A O 1
ATOM 662 N N . GLY A 1 87 ? -18.644 4.392 8.113 1.00 90.00 87 GLY A N 1
ATOM 663 C CA . GLY A 1 87 ? -19.931 4.960 7.714 1.00 90.00 87 GLY A CA 1
ATOM 664 C C . GLY A 1 87 ? -21.128 4.199 8.286 1.00 90.00 87 GLY A C 1
ATOM 665 O O . GLY A 1 87 ? -22.098 4.820 8.710 1.00 90.00 87 GLY A O 1
ATOM 666 N N . ALA A 1 88 ? -21.054 2.868 8.366 1.00 90.75 88 ALA A N 1
ATOM 667 C CA . ALA A 1 88 ? -22.102 2.045 8.964 1.00 90.75 88 ALA A CA 1
ATOM 668 C C . ALA A 1 88 ? -22.239 2.308 10.468 1.00 90.75 88 ALA A C 1
ATOM 670 O O . ALA A 1 88 ? -23.360 2.408 10.960 1.00 90.75 88 ALA A O 1
ATOM 671 N N . ILE A 1 89 ? -21.124 2.471 11.193 1.00 90.12 89 ILE A N 1
ATOM 672 C CA . ILE A 1 89 ? -21.145 2.826 12.620 1.00 90.12 89 ILE A CA 1
ATOM 673 C C . ILE A 1 89 ? -21.769 4.213 12.818 1.00 90.12 89 ILE A C 1
ATOM 675 O O . ILE A 1 89 ? -22.644 4.362 13.672 1.00 90.12 89 ILE A O 1
ATOM 679 N N . ALA A 1 90 ? -21.376 5.203 12.010 1.00 88.12 90 ALA A N 1
ATOM 680 C CA . ALA A 1 90 ? -21.934 6.554 12.081 1.00 88.12 90 ALA A CA 1
ATOM 681 C C . ALA A 1 90 ? -23.447 6.568 11.786 1.00 88.12 90 ALA A C 1
ATOM 683 O O . ALA A 1 90 ? -24.231 7.132 12.553 1.00 88.12 90 ALA A O 1
ATOM 684 N N . GLY A 1 91 ? -23.866 5.865 10.727 1.00 86.62 91 GLY A N 1
ATOM 685 C CA . GLY A 1 91 ? -25.266 5.760 10.319 1.00 86.62 91 GLY A CA 1
ATOM 686 C C . GLY A 1 91 ? -26.141 4.954 11.283 1.00 86.62 91 GLY A C 1
ATOM 687 O O . GLY A 1 91 ? -27.316 5.276 11.442 1.00 86.62 91 GLY A O 1
ATOM 688 N N . PHE A 1 92 ? -25.588 3.935 11.951 1.00 86.88 92 PHE A N 1
ATOM 689 C CA . PHE A 1 92 ? -26.321 3.133 12.935 1.00 86.88 92 PHE A CA 1
ATOM 690 C C . PHE A 1 92 ? -26.462 3.843 14.287 1.00 86.88 92 PHE A C 1
ATOM 692 O O . PHE A 1 92 ? -27.531 3.798 14.891 1.00 86.88 92 PHE A O 1
ATOM 699 N N . ALA A 1 93 ? -25.399 4.494 14.774 1.00 85.38 93 ALA A N 1
ATOM 700 C CA . ALA A 1 93 ? -25.416 5.150 16.081 1.00 85.38 93 ALA A CA 1
ATOM 701 C C . ALA A 1 93 ? -26.307 6.401 16.096 1.00 85.38 93 ALA A C 1
ATOM 703 O O . ALA A 1 93 ? -26.963 6.658 17.105 1.00 85.38 93 ALA A O 1
ATOM 704 N N . GLY A 1 94 ? -26.348 7.151 14.986 1.00 79.81 94 GLY A N 1
ATOM 705 C CA . GLY A 1 94 ? -27.181 8.342 14.824 1.00 79.81 94 GLY A CA 1
ATOM 706 C C . GLY A 1 94 ? -26.910 9.469 15.839 1.00 79.81 94 GLY A C 1
ATOM 707 O O . GLY A 1 94 ? -26.316 9.305 16.907 1.00 79.81 94 GLY A O 1
ATOM 708 N N . GLY A 1 95 ? -27.350 10.685 15.516 1.00 84.88 95 GLY A N 1
ATOM 709 C CA . GLY A 1 95 ? -27.337 11.808 16.459 1.00 84.88 95 GLY A CA 1
ATOM 710 C C . GLY A 1 95 ? -25.934 12.287 16.870 1.00 84.88 95 GLY A C 1
ATOM 711 O O . GLY A 1 95 ? -25.153 12.751 16.044 1.00 84.88 95 GLY A O 1
ATOM 712 N N . ARG A 1 96 ? -25.620 12.256 18.175 1.00 81.75 96 ARG A N 1
ATOM 713 C CA . ARG A 1 96 ? -24.400 12.887 18.734 1.00 81.75 96 ARG A CA 1
ATOM 714 C C . ARG A 1 96 ? -23.109 1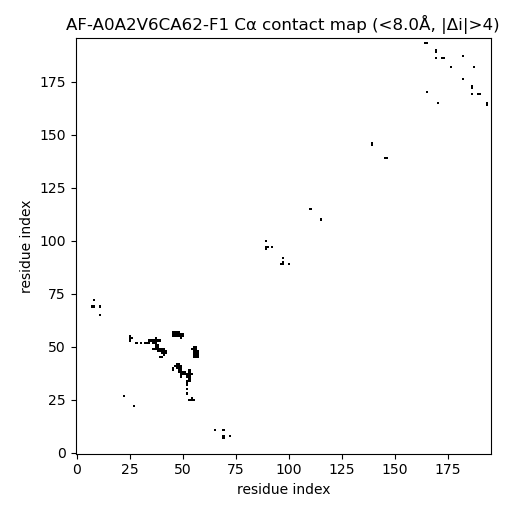2.192 18.289 1.00 81.75 96 ARG A C 1
ATOM 716 O O . ARG A 1 96 ? -22.097 12.869 18.142 1.00 81.75 96 ARG A O 1
ATOM 723 N N . TRP A 1 97 ? -23.144 10.877 18.067 1.00 85.19 97 TRP A N 1
ATOM 724 C CA . TRP A 1 97 ? -21.974 10.111 17.624 1.00 85.19 97 TRP A CA 1
ATOM 725 C C . TRP A 1 97 ? -21.629 10.376 16.160 1.00 85.19 97 TRP A C 1
ATOM 727 O O . TRP A 1 97 ? -20.458 10.574 15.854 1.00 85.19 97 TRP A O 1
ATOM 737 N N . ASP A 1 98 ? -22.636 10.497 15.293 1.00 86.50 98 ASP A N 1
ATOM 738 C CA . ASP A 1 98 ? -22.448 10.897 13.894 1.00 86.50 98 ASP A CA 1
ATOM 739 C C . ASP A 1 98 ? -21.769 12.276 13.795 1.00 86.50 98 ASP A C 1
ATOM 741 O O . ASP A 1 98 ? -20.751 12.435 13.126 1.00 86.50 98 ASP A O 1
ATOM 745 N N . SER A 1 99 ? -22.226 13.252 14.591 1.00 87.56 99 SER A N 1
ATOM 746 C CA . SER A 1 99 ? -21.609 14.587 14.625 1.00 87.56 99 SER A CA 1
ATOM 747 C C . SER A 1 99 ? -20.142 14.570 15.084 1.00 87.56 99 SER A C 1
ATOM 749 O O . SER A 1 99 ? -19.323 15.318 14.548 1.00 87.56 99 SER A O 1
ATOM 751 N N . VAL A 1 100 ? -19.777 13.717 16.048 1.00 89.69 100 VAL A N 1
ATOM 752 C CA . VAL A 1 100 ? -18.377 13.573 16.490 1.00 89.69 100 VAL A CA 1
ATOM 753 C C . VAL A 1 100 ? -17.526 12.893 15.415 1.00 89.69 100 VAL A C 1
ATOM 755 O O . VAL A 1 100 ? -16.404 13.333 15.160 1.00 89.69 100 VAL A O 1
ATOM 758 N N . MET A 1 101 ? -18.052 11.855 14.760 1.00 87.56 101 MET A N 1
ATOM 759 C CA . MET A 1 101 ? -17.341 11.133 13.701 1.00 87.56 101 MET A CA 1
ATOM 760 C C . MET A 1 101 ? -17.115 12.011 12.467 1.00 87.56 101 MET A C 1
ATOM 762 O O . MET A 1 101 ? -16.006 12.023 11.933 1.00 87.56 101 MET A O 1
ATOM 766 N N . MET A 1 102 ? -18.114 12.801 12.066 1.00 89.44 102 MET A N 1
ATOM 767 C CA . MET A 1 102 ? -17.978 13.776 10.980 1.00 89.44 102 MET A CA 1
ATOM 768 C C . MET A 1 102 ? -16.941 14.852 11.312 1.00 89.44 102 MET A C 1
ATOM 770 O O . MET A 1 102 ? -16.070 15.133 10.495 1.00 89.44 102 MET A O 1
ATOM 774 N N . ARG A 1 103 ? -16.925 15.364 12.551 1.00 91.00 103 ARG A N 1
ATOM 775 C CA . ARG A 1 103 ? -15.907 16.342 12.978 1.00 91.00 103 ARG A CA 1
ATOM 776 C C . ARG A 1 103 ? -14.484 15.809 12.884 1.00 91.00 103 ARG A C 1
ATOM 778 O O . ARG A 1 103 ? -13.573 16.562 12.556 1.00 91.00 103 ARG A O 1
ATOM 785 N N . PHE A 1 104 ? -14.271 14.531 13.184 1.00 89.81 104 PHE A N 1
ATOM 786 C CA . PHE A 1 104 ? -12.951 13.925 13.035 1.00 89.81 104 PHE A CA 1
ATOM 787 C C . PHE A 1 104 ? -12.498 13.924 11.568 1.00 89.81 104 PHE A C 1
ATOM 789 O O . PHE A 1 104 ? -11.359 14.280 11.271 1.00 89.81 104 PHE A O 1
ATOM 796 N N . VAL A 1 105 ? -13.407 13.590 10.650 1.00 88.69 105 VAL A N 1
ATOM 797 C CA . VAL A 1 105 ? -13.156 13.617 9.203 1.00 88.69 105 VAL A CA 1
ATOM 798 C C . VAL A 1 105 ? -12.876 15.042 8.712 1.00 88.69 105 VAL A C 1
ATOM 800 O O . VAL A 1 105 ? -11.914 15.248 7.973 1.00 88.69 105 VAL A O 1
ATOM 803 N N . ASP A 1 106 ? -13.636 16.031 9.184 1.00 92.06 106 ASP A N 1
ATOM 804 C CA . ASP A 1 10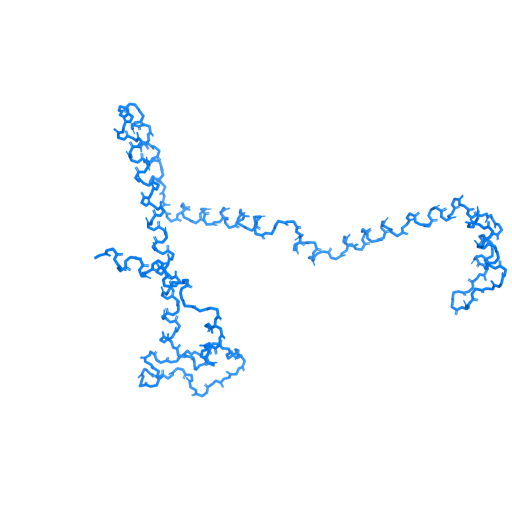6 ? -13.424 17.443 8.843 1.00 92.06 106 ASP A CA 1
ATOM 805 C C . ASP A 1 106 ? -12.039 17.939 9.289 1.00 92.06 106 ASP A C 1
ATOM 807 O O . ASP A 1 106 ? -11.351 18.633 8.540 1.00 92.06 106 ASP A O 1
ATOM 811 N N . ILE A 1 107 ? -11.583 17.542 10.485 1.00 92.38 107 ILE A N 1
ATOM 812 C CA . ILE A 1 107 ? -10.236 17.875 10.977 1.00 92.38 107 ILE A CA 1
ATOM 813 C C . ILE A 1 107 ? -9.163 17.255 10.077 1.00 92.38 107 ILE A C 1
ATOM 815 O O . ILE A 1 107 ? -8.204 17.942 9.722 1.00 92.38 107 ILE A O 1
ATOM 819 N N . LEU A 1 108 ? -9.321 15.992 9.669 1.00 87.69 108 LEU A N 1
ATOM 820 C CA . LEU A 1 108 ? -8.376 15.342 8.756 1.00 87.69 108 LEU A CA 1
ATOM 821 C C . LEU A 1 108 ? -8.314 16.047 7.394 1.00 87.69 108 LEU A C 1
ATOM 823 O O . LEU A 1 108 ? -7.218 16.247 6.871 1.00 87.69 108 LEU A O 1
ATOM 827 N N . TYR A 1 109 ? -9.456 16.469 6.844 1.00 88.62 109 TYR A N 1
ATOM 828 C CA . TYR A 1 109 ? -9.507 17.192 5.568 1.00 88.62 109 TYR A CA 1
ATOM 829 C C . TYR A 1 109 ? -9.085 18.661 5.656 1.00 88.62 109 TYR A C 1
ATOM 831 O O . TYR A 1 109 ? -8.748 19.253 4.632 1.00 88.62 109 TYR A O 1
ATOM 839 N N . SER A 1 110 ? -9.063 19.251 6.853 1.00 93.19 110 SER A N 1
ATOM 840 C CA . SER A 1 110 ? -8.586 20.624 7.048 1.00 93.19 110 SER A CA 1
ATOM 841 C C . SER A 1 110 ? -7.076 20.774 6.809 1.00 93.19 110 SER A C 1
ATOM 843 O O . SER A 1 110 ? -6.598 21.876 6.533 1.00 93.19 110 SER A O 1
ATOM 845 N N . LEU A 1 111 ? -6.319 19.672 6.887 1.00 90.88 111 LEU A N 1
ATOM 846 C CA . LEU A 1 111 ? -4.884 19.658 6.630 1.00 90.88 111 LEU A CA 1
ATOM 847 C C . LEU A 1 111 ? -4.599 19.531 5.125 1.00 90.88 111 LEU A C 1
ATOM 849 O O . LEU A 1 111 ? -5.275 18.771 4.428 1.00 90.88 111 LEU A O 1
ATOM 853 N N . PRO A 1 112 ? -3.547 20.192 4.602 1.00 92.56 112 PRO A N 1
ATOM 854 C CA . PRO A 1 112 ? -3.106 19.972 3.232 1.00 92.56 112 PRO A CA 1
ATOM 855 C C . PRO A 1 112 ? -2.781 18.492 3.005 1.00 92.56 112 PRO A C 1
ATOM 857 O O . PRO A 1 112 ? -1.875 17.940 3.638 1.00 92.56 112 PRO A O 1
ATOM 860 N N . SER A 1 113 ? -3.497 17.858 2.074 1.00 89.19 113 SER A N 1
ATOM 861 C CA . SER A 1 113 ? -3.400 16.414 1.812 1.00 89.19 113 SER A CA 1
ATOM 862 C C . SER A 1 113 ? -1.965 15.958 1.536 1.00 89.19 113 SER A C 1
ATOM 864 O O . SER A 1 113 ? -1.534 14.921 2.035 1.00 89.19 113 SER A O 1
ATOM 866 N N . MET A 1 114 ? -1.188 16.773 0.820 1.00 92.50 114 MET A N 1
ATOM 867 C CA . MET A 1 114 ? 0.223 16.499 0.533 1.00 92.50 114 MET A CA 1
ATOM 868 C C . MET A 1 114 ? 1.081 16.440 1.802 1.00 92.50 114 MET A C 1
ATOM 870 O O . MET A 1 114 ? 1.884 15.522 1.958 1.00 92.50 114 MET A O 1
ATOM 874 N N . VAL A 1 115 ? 0.892 17.385 2.729 1.00 93.00 115 VAL A N 1
ATOM 875 C CA . VAL A 1 115 ? 1.655 17.437 3.987 1.00 93.00 115 VAL A CA 1
ATOM 876 C C . VAL A 1 115 ? 1.310 16.232 4.855 1.00 93.00 115 VAL A C 1
ATOM 878 O O . VAL A 1 115 ? 2.208 15.573 5.377 1.00 93.00 115 VAL A O 1
ATOM 881 N N . PHE A 1 116 ? 0.021 15.899 4.954 1.00 90.31 116 PHE A N 1
ATOM 882 C CA . PHE A 1 116 ? -0.439 14.728 5.697 1.00 90.31 116 PHE A CA 1
ATOM 883 C C . PHE A 1 116 ? 0.191 13.431 5.165 1.00 90.31 116 PHE A C 1
ATOM 885 O O . PHE A 1 116 ? 0.755 12.659 5.941 1.00 90.31 116 PHE A O 1
ATOM 892 N N . VAL A 1 117 ? 0.174 13.220 3.843 1.00 91.06 117 VAL A N 1
ATOM 893 C CA . VAL A 1 117 ? 0.765 12.026 3.213 1.00 91.06 117 VAL A CA 1
ATOM 894 C C . VAL A 1 117 ? 2.277 11.954 3.438 1.00 91.06 117 VAL A C 1
ATOM 896 O O . VAL A 1 117 ? 2.786 10.881 3.757 1.00 91.06 117 VAL A O 1
ATOM 899 N N . MET A 1 118 ? 3.007 13.069 3.334 1.00 92.50 118 MET A N 1
ATOM 900 C CA . MET A 1 118 ? 4.457 13.081 3.579 1.00 92.50 118 MET A CA 1
ATOM 901 C C . MET A 1 118 ? 4.813 12.703 5.021 1.00 92.50 118 MET A C 1
ATOM 903 O O . MET A 1 118 ? 5.698 11.868 5.244 1.00 92.50 118 MET A O 1
ATOM 907 N N . VAL A 1 119 ? 4.117 13.291 6.000 1.00 92.25 119 VAL A N 1
ATOM 908 C CA . VAL A 1 119 ? 4.325 12.974 7.421 1.00 92.25 119 VAL A CA 1
ATOM 909 C C . VAL A 1 119 ? 3.969 11.515 7.691 1.00 92.25 119 VAL A C 1
ATOM 911 O O . VAL A 1 119 ? 4.721 10.826 8.377 1.00 92.25 119 VAL A O 1
ATOM 914 N N . LEU A 1 120 ? 2.877 11.017 7.105 1.00 90.12 120 LEU A N 1
ATOM 915 C CA . LEU A 1 120 ? 2.449 9.632 7.264 1.00 90.12 120 LEU A CA 1
ATOM 916 C C . LEU A 1 120 ? 3.470 8.643 6.689 1.00 90.12 120 LEU A C 1
ATOM 918 O O . LEU A 1 120 ? 3.830 7.693 7.378 1.00 90.12 120 LEU A O 1
ATOM 922 N N . ILE A 1 121 ? 3.977 8.869 5.471 1.00 89.94 121 ILE A N 1
ATOM 923 C CA . ILE A 1 121 ? 5.009 8.011 4.864 1.00 89.94 121 ILE A CA 1
ATOM 924 C C . ILE A 1 121 ? 6.273 8.005 5.729 1.00 89.94 121 ILE A C 1
ATOM 926 O O . ILE A 1 121 ? 6.808 6.935 6.000 1.00 89.94 121 ILE A O 1
ATOM 930 N N . THR A 1 122 ? 6.714 9.172 6.206 1.00 90.00 122 THR A N 1
ATOM 931 C CA . THR A 1 122 ? 7.937 9.301 7.021 1.00 90.00 122 THR A CA 1
ATOM 932 C C . THR A 1 122 ? 7.786 8.660 8.405 1.00 90.00 122 THR A C 1
ATOM 934 O O . THR A 1 122 ? 8.686 7.976 8.890 1.00 90.00 122 THR A O 1
ATOM 937 N N . ALA A 1 123 ? 6.640 8.845 9.061 1.00 89.88 123 ALA A N 1
AT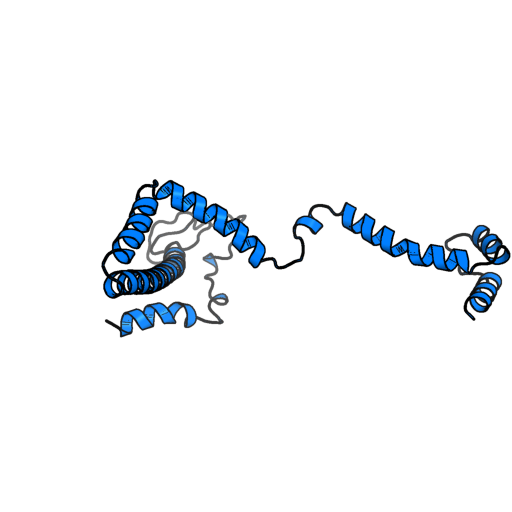OM 938 C CA . ALA A 1 123 ? 6.367 8.217 10.352 1.00 89.88 123 ALA A CA 1
ATOM 939 C C . ALA A 1 123 ? 6.235 6.693 10.209 1.00 89.88 123 ALA A C 1
ATOM 941 O O . ALA A 1 123 ? 6.755 5.928 11.026 1.00 89.88 123 ALA A O 1
ATOM 942 N N . MET A 1 124 ? 5.564 6.246 9.146 1.00 85.88 124 MET A N 1
ATOM 943 C CA . MET A 1 124 ? 5.336 4.833 8.891 1.00 85.88 124 MET A CA 1
ATOM 944 C C . MET A 1 124 ? 6.607 4.120 8.431 1.00 85.88 124 MET A C 1
ATOM 946 O O . MET A 1 124 ? 6.807 2.980 8.835 1.00 85.88 124 MET A O 1
ATOM 950 N N . SER A 1 125 ? 7.498 4.765 7.670 1.00 83.88 125 SER A N 1
ATOM 951 C CA . SER A 1 125 ? 8.774 4.166 7.258 1.00 83.88 125 SER A CA 1
ATOM 952 C C . SER A 1 125 ? 9.646 3.816 8.464 1.00 83.88 125 SER A C 1
ATOM 954 O O . SER A 1 125 ? 10.121 2.686 8.556 1.00 83.88 125 SER A O 1
ATOM 956 N N . GLY A 1 126 ? 9.770 4.720 9.442 1.00 80.31 126 GLY A N 1
ATOM 957 C CA . GLY A 1 126 ? 10.514 4.444 10.677 1.00 80.31 126 GLY A CA 1
ATOM 958 C C . GLY A 1 126 ? 9.892 3.318 11.516 1.00 80.31 126 GLY A C 1
ATOM 959 O O . GLY A 1 126 ? 10.601 2.479 12.076 1.00 80.31 126 GLY A O 1
ATOM 960 N N . LEU A 1 127 ? 8.557 3.245 11.567 1.00 81.06 127 LEU A N 1
ATOM 961 C CA . LEU A 1 127 ? 7.847 2.149 12.236 1.00 81.06 127 LEU A CA 1
ATOM 962 C C . LEU A 1 127 ? 8.044 0.807 11.511 1.00 81.06 127 LEU A C 1
ATOM 964 O O . LEU A 1 127 ? 8.222 -0.227 12.160 1.00 81.06 127 LEU A O 1
ATOM 968 N N . LEU A 1 128 ? 8.021 0.824 10.178 1.00 76.81 128 LEU A N 1
ATOM 969 C CA . LEU A 1 128 ? 8.178 -0.358 9.336 1.00 76.81 128 LEU A CA 1
ATOM 970 C C . LEU A 1 128 ? 9.595 -0.923 9.442 1.00 76.81 128 LEU A C 1
ATOM 972 O O . LEU A 1 128 ? 9.754 -2.135 9.539 1.00 76.81 128 LEU A O 1
ATOM 976 N N . GLU A 1 129 ? 10.616 -0.065 9.480 1.00 73.31 129 GLU A N 1
ATOM 977 C CA . GLU A 1 129 ? 12.007 -0.469 9.714 1.00 73.31 129 GLU A CA 1
ATOM 978 C C . GLU A 1 129 ? 12.158 -1.176 11.061 1.00 73.31 129 GLU A C 1
ATOM 980 O O . GLU A 1 129 ? 12.716 -2.272 11.124 1.00 73.31 129 GLU A O 1
ATOM 985 N N . LYS A 1 130 ? 11.562 -0.615 12.117 1.00 74.12 130 LYS A N 1
ATOM 986 C CA . LYS A 1 130 ? 11.561 -1.219 13.454 1.00 74.12 130 LYS A CA 1
ATOM 987 C C . LYS A 1 130 ? 10.917 -2.611 13.478 1.00 74.12 130 LYS A C 1
ATOM 989 O O . LYS A 1 130 ? 11.425 -3.500 14.155 1.00 74.12 130 LYS A O 1
ATOM 994 N N . TRP A 1 131 ? 9.818 -2.807 12.750 1.00 68.69 131 TRP A N 1
ATOM 995 C CA . TRP A 1 131 ? 9.155 -4.112 12.629 1.00 68.69 131 TRP A CA 1
ATOM 996 C C . TRP A 1 131 ? 9.881 -5.080 11.684 1.00 68.69 131 TRP A C 1
ATOM 998 O O . TRP A 1 131 ? 9.834 -6.288 11.903 1.00 68.69 131 TRP A O 1
ATOM 1008 N N . ARG A 1 132 ? 10.554 -4.572 10.642 1.00 66.81 132 ARG A N 1
ATOM 1009 C CA . ARG A 1 132 ? 11.270 -5.378 9.640 1.00 66.81 132 ARG A CA 1
ATOM 1010 C C . ARG A 1 132 ? 12.604 -5.911 10.151 1.00 66.81 132 ARG A C 1
ATOM 1012 O O . ARG A 1 132 ? 13.008 -6.995 9.741 1.00 66.81 132 ARG A O 1
ATOM 1019 N N . THR A 1 133 ? 13.281 -5.182 11.034 1.00 66.81 133 THR A N 1
ATOM 1020 C CA . THR A 1 133 ? 14.493 -5.652 11.719 1.00 66.81 133 THR A CA 1
ATOM 1021 C C . THR A 1 133 ? 14.209 -5.850 13.205 1.00 66.81 133 THR A C 1
ATOM 1023 O O . THR A 1 133 ? 14.618 -5.018 14.020 1.00 66.81 133 THR A O 1
ATOM 1026 N N . PRO A 1 134 ? 13.506 -6.933 13.584 1.00 61.47 134 PRO A N 1
ATOM 1027 C CA . PRO A 1 134 ? 13.367 -7.306 14.978 1.00 61.47 134 PRO A CA 1
ATOM 1028 C C . PRO A 1 134 ? 14.741 -7.775 15.473 1.00 61.47 134 PRO A C 1
ATOM 1030 O O . PRO A 1 134 ? 15.108 -8.934 15.339 1.00 61.47 134 PRO A O 1
ATOM 1033 N N . THR A 1 135 ? 15.532 -6.847 16.006 1.00 62.72 135 THR A N 1
ATOM 1034 C CA . THR A 1 135 ? 16.696 -7.142 16.851 1.00 62.72 135 THR A CA 1
ATOM 1035 C C . THR A 1 135 ? 17.805 -7.977 16.192 1.00 62.72 135 THR A C 1
ATOM 1037 O O . THR A 1 135 ? 18.076 -9.094 16.607 1.00 62.72 135 THR A O 1
ATOM 1040 N N . VAL A 1 136 ? 18.537 -7.391 15.243 1.00 59.41 136 VAL A N 1
ATOM 1041 C CA . VAL A 1 136 ? 20.013 -7.451 15.245 1.00 59.41 136 VAL A CA 1
ATOM 1042 C C . VAL A 1 136 ? 20.480 -6.135 14.632 1.00 59.41 136 VAL A C 1
ATOM 1044 O O . VAL A 1 136 ? 20.107 -5.817 13.501 1.00 59.41 136 VAL A O 1
ATOM 1047 N N . GLY A 1 137 ? 21.187 -5.307 15.399 1.00 56.81 137 GLY A N 1
ATOM 1048 C CA . GLY A 1 137 ? 21.499 -3.943 15.000 1.00 56.81 137 GLY A CA 1
ATOM 1049 C C . GLY A 1 137 ? 22.340 -3.916 13.731 1.00 56.81 137 GLY A C 1
ATOM 1050 O O . GLY A 1 137 ? 23.537 -4.166 13.770 1.00 56.81 137 GLY A O 1
ATOM 1051 N N . VAL A 1 138 ? 21.759 -3.499 12.605 1.00 57.75 138 VAL A N 1
ATOM 1052 C CA . VAL A 1 138 ? 22.549 -3.065 11.436 1.00 57.75 138 VAL A CA 1
ATOM 1053 C C . VAL A 1 138 ? 23.476 -1.896 11.836 1.00 57.75 138 VAL A C 1
ATOM 1055 O O . VAL A 1 138 ? 24.551 -1.713 11.274 1.00 57.75 138 VAL A O 1
ATOM 1058 N N . SER A 1 139 ? 23.104 -1.154 12.888 1.00 56.66 139 SER A N 1
ATOM 1059 C CA . SER A 1 139 ? 23.926 -0.156 13.578 1.00 56.66 139 SER A CA 1
ATOM 1060 C C . SER A 1 139 ? 25.092 -0.731 14.396 1.00 56.66 139 SER A C 1
ATOM 1062 O O . SER A 1 139 ? 26.083 -0.024 14.563 1.00 56.66 139 SER A O 1
ATOM 1064 N N . ASP A 1 140 ? 25.026 -1.983 14.866 1.00 57.53 140 ASP A N 1
ATOM 1065 C CA . ASP A 1 140 ? 26.137 -2.636 15.584 1.00 57.53 140 ASP A CA 1
ATOM 1066 C C . ASP A 1 140 ? 27.302 -2.922 14.627 1.00 57.53 140 ASP A C 1
ATOM 1068 O O . ASP A 1 140 ? 28.470 -2.763 14.975 1.00 57.53 140 ASP A O 1
ATOM 1072 N N . PHE A 1 141 ? 26.984 -3.236 13.368 1.00 57.47 141 PHE A N 1
ATOM 1073 C CA . PHE A 1 141 ? 27.969 -3.393 12.294 1.00 57.47 141 PHE A CA 1
ATOM 1074 C C . PHE A 1 141 ? 28.576 -2.065 11.830 1.00 57.47 141 PHE A C 1
ATOM 1076 O O . PHE A 1 141 ? 29.595 -2.061 11.141 1.00 57.47 141 PHE A O 1
ATOM 1083 N N . LYS A 1 142 ? 27.975 -0.932 12.211 1.00 61.34 142 LYS A N 1
ATOM 1084 C CA . LYS A 1 142 ? 28.470 0.400 11.852 1.00 61.34 142 LYS A CA 1
ATOM 1085 C C . LYS A 1 142 ? 29.583 0.887 12.796 1.00 61.34 142 LYS A C 1
ATOM 1087 O O . LYS A 1 142 ? 30.355 1.747 12.389 1.00 61.34 142 LYS A O 1
ATOM 1092 N N . ASN A 1 143 ? 29.701 0.320 14.008 1.00 55.78 143 ASN A N 1
ATOM 1093 C CA . ASN A 1 143 ? 30.743 0.637 14.999 1.00 55.78 143 ASN A CA 1
ATOM 1094 C C . ASN A 1 143 ? 31.437 -0.639 15.532 1.00 55.78 143 ASN A C 1
ATOM 1096 O O . ASN A 1 143 ? 31.113 -1.124 16.620 1.00 55.78 143 ASN A O 1
ATOM 1100 N N . PRO A 1 144 ? 32.443 -1.177 14.816 1.00 59.88 144 PRO A N 1
ATOM 1101 C CA . PRO A 1 144 ? 33.108 -2.427 15.193 1.00 59.88 144 PRO A CA 1
ATOM 1102 C C . PRO A 1 144 ? 33.852 -2.370 16.542 1.00 59.88 144 PRO A C 1
ATOM 1104 O O . PRO A 1 144 ? 34.087 -3.410 17.150 1.00 59.88 144 PRO A O 1
ATOM 1107 N N . SER A 1 145 ? 34.187 -1.183 17.063 1.00 62.44 145 SER A N 1
ATOM 1108 C CA . SER A 1 145 ? 34.895 -1.027 18.344 1.00 62.44 145 SER A CA 1
ATOM 1109 C C . SER A 1 145 ? 34.106 -1.537 19.556 1.00 62.44 145 SER A C 1
ATOM 1111 O O . SER A 1 145 ? 34.709 -2.132 20.446 1.00 62.44 145 SER A O 1
ATOM 1113 N N . MET A 1 146 ? 32.773 -1.400 19.581 1.00 65.88 146 MET A N 1
ATOM 1114 C CA . MET A 1 146 ? 31.946 -1.928 20.682 1.00 65.88 146 MET A CA 1
ATOM 1115 C C . MET A 1 146 ? 31.910 -3.458 20.711 1.00 65.88 146 MET A C 1
ATOM 1117 O O . MET A 1 146 ? 31.808 -4.052 21.787 1.00 65.88 146 MET A O 1
ATOM 1121 N N . LEU A 1 147 ? 32.027 -4.101 19.544 1.00 64.12 147 LEU A N 1
ATOM 1122 C CA . LEU A 1 147 ? 32.143 -5.556 19.454 1.00 64.12 147 LEU A CA 1
ATOM 1123 C C . LEU A 1 147 ? 33.461 -6.009 20.083 1.00 64.12 147 LEU A C 1
ATOM 1125 O O . LEU A 1 147 ? 33.466 -6.931 20.894 1.00 64.12 147 LEU A O 1
ATOM 1129 N N . PHE A 1 148 ? 34.557 -5.299 19.804 1.00 63.16 148 PHE A N 1
ATOM 1130 C CA . PHE A 1 148 ? 35.845 -5.570 20.440 1.00 63.16 148 PHE A CA 1
ATOM 1131 C C . PHE A 1 148 ? 35.817 -5.329 21.951 1.00 63.16 148 PHE A C 1
ATOM 1133 O O . PHE A 1 148 ? 36.356 -6.152 22.685 1.00 63.16 148 PHE A O 1
ATOM 1140 N N . THR A 1 149 ? 35.140 -4.286 22.442 1.00 65.88 149 THR A N 1
ATOM 1141 C CA . THR A 1 149 ? 34.988 -4.052 23.890 1.00 65.88 149 THR A CA 1
ATOM 1142 C C . THR A 1 149 ? 34.233 -5.192 24.576 1.00 65.88 149 THR A C 1
ATOM 1144 O O . THR A 1 149 ? 34.621 -5.612 25.662 1.00 65.88 149 THR A O 1
ATOM 1147 N N . ARG A 1 150 ? 33.194 -5.750 23.939 1.00 60.41 150 ARG A N 1
ATOM 1148 C CA . ARG A 1 150 ? 32.446 -6.900 24.479 1.00 60.41 150 ARG A CA 1
ATOM 1149 C C . ARG A 1 150 ? 33.223 -8.212 24.396 1.00 60.41 150 ARG A C 1
ATOM 1151 O O . ARG A 1 150 ? 33.154 -9.004 25.329 1.00 60.41 150 ARG A O 1
ATOM 1158 N N . LEU A 1 151 ? 33.990 -8.423 23.327 1.00 62.84 151 LEU A N 1
ATOM 1159 C CA . LEU A 1 151 ? 34.874 -9.586 23.194 1.00 62.84 151 LEU A CA 1
ATOM 1160 C C . LEU A 1 151 ? 36.028 -9.538 24.200 1.00 62.84 151 LEU A C 1
ATOM 1162 O O . LEU A 1 151 ? 36.389 -10.567 24.759 1.00 62.84 151 LEU A O 1
ATOM 1166 N N . GLN A 1 152 ? 36.575 -8.352 24.468 1.00 62.62 152 GLN A N 1
ATOM 1167 C CA . GLN A 1 152 ? 37.590 -8.161 25.503 1.00 62.62 152 GLN A CA 1
ATOM 1168 C C . GLN A 1 152 ? 36.988 -8.341 26.901 1.00 62.62 152 GLN A C 1
ATOM 1170 O O . GLN A 1 152 ? 37.533 -9.104 27.690 1.00 62.62 152 GLN A O 1
ATOM 1175 N N . ALA A 1 153 ? 35.811 -7.769 27.174 1.00 63.81 153 ALA A N 1
ATOM 1176 C CA . ALA A 1 153 ? 35.101 -7.974 28.440 1.00 63.81 153 ALA A CA 1
ATOM 1177 C C . ALA A 1 153 ? 34.730 -9.451 28.696 1.00 63.81 153 ALA A C 1
ATOM 1179 O O . ALA A 1 153 ? 34.731 -9.893 29.840 1.00 63.81 153 ALA A O 1
ATOM 1180 N N . ALA A 1 154 ? 34.459 -10.230 27.644 1.00 60.19 154 ALA A N 1
ATOM 1181 C CA . ALA A 1 154 ? 34.204 -11.669 27.735 1.00 60.19 154 ALA A CA 1
ATOM 1182 C C . ALA A 1 154 ? 35.482 -12.535 27.805 1.00 60.19 154 ALA A C 1
ATOM 1184 O O . ALA A 1 154 ? 35.384 -13.722 28.113 1.00 60.19 154 ALA A O 1
ATOM 1185 N N . ARG A 1 155 ? 36.673 -11.974 27.535 1.00 62.41 155 ARG A N 1
ATOM 1186 C CA . ARG A 1 155 ? 37.972 -12.682 27.549 1.00 62.41 155 ARG A CA 1
ATOM 1187 C C . ARG A 1 155 ? 38.675 -12.642 28.914 1.00 62.41 155 ARG A C 1
ATOM 1189 O O . ARG A 1 155 ? 39.424 -13.560 29.235 1.00 62.41 155 ARG A O 1
ATOM 1196 N N . GLU A 1 156 ? 38.390 -11.639 29.737 1.00 60.06 156 GLU A N 1
ATOM 1197 C CA . GLU A 1 156 ? 38.966 -11.468 31.081 1.00 60.06 156 GLU A CA 1
ATOM 1198 C C . GLU A 1 156 ? 38.466 -12.424 32.201 1.00 60.06 156 GLU A C 1
ATOM 1200 O O . GLU A 1 156 ? 39.257 -12.698 33.107 1.00 60.06 156 GLU A O 1
ATOM 1205 N N . PRO A 1 157 ? 37.245 -13.017 32.198 1.00 58.34 157 PRO A N 1
ATOM 1206 C CA . PRO A 1 157 ? 36.792 -13.834 33.334 1.00 58.34 157 PRO A CA 1
ATOM 1207 C C . PRO A 1 157 ? 37.601 -15.129 33.508 1.00 58.34 157 PRO A C 1
ATOM 1209 O O . PRO A 1 157 ? 37.703 -15.651 34.616 1.00 58.34 157 PRO A O 1
ATOM 1212 N N . GLY A 1 158 ? 38.233 -15.631 32.442 1.00 57.94 158 GLY A N 1
ATOM 1213 C CA . GLY A 1 158 ? 39.164 -16.756 32.535 1.00 57.94 158 GLY A CA 1
ATOM 1214 C C . GLY A 1 158 ? 40.484 -16.380 33.213 1.00 57.94 158 GLY A C 1
ATOM 1215 O O . GLY A 1 158 ? 40.991 -17.146 34.025 1.00 57.94 158 GLY A O 1
ATOM 1216 N N . ALA A 1 159 ? 41.024 -15.189 32.941 1.00 56.38 159 ALA A N 1
ATOM 1217 C CA . ALA A 1 159 ? 42.304 -14.748 33.498 1.00 56.38 159 ALA A CA 1
ATOM 1218 C C . ALA A 1 159 ? 42.216 -14.490 35.009 1.00 56.38 159 ALA A C 1
ATOM 1220 O O . ALA A 1 159 ? 43.157 -14.790 35.743 1.00 56.38 159 ALA A O 1
ATOM 1221 N N . GLU A 1 160 ? 41.074 -13.991 35.486 1.00 57.25 160 GLU A N 1
ATOM 1222 C CA . GLU A 1 160 ? 40.847 -13.734 36.910 1.00 57.25 160 GLU A CA 1
ATOM 1223 C C . GLU A 1 160 ? 40.627 -15.033 37.705 1.00 57.25 160 GLU A C 1
ATOM 1225 O O . GLU A 1 160 ? 41.193 -15.207 38.787 1.00 57.25 160 GLU A O 1
ATOM 1230 N N . LEU A 1 161 ? 39.884 -15.991 37.137 1.00 58.09 161 LEU A N 1
ATOM 1231 C CA . LEU A 1 161 ? 39.695 -17.321 37.727 1.00 58.09 161 LEU A CA 1
ATOM 1232 C C . LEU A 1 161 ? 40.999 -18.123 37.761 1.00 58.09 161 LEU A C 1
ATOM 1234 O O . LEU A 1 161 ? 41.285 -18.772 38.768 1.00 58.09 161 LEU A O 1
ATOM 1238 N N . LEU A 1 162 ? 41.809 -18.027 36.703 1.00 56.50 162 LEU A N 1
ATOM 1239 C CA . LEU A 1 162 ? 43.146 -18.610 36.675 1.00 56.50 162 LEU A CA 1
ATOM 1240 C C . LEU A 1 162 ? 44.037 -17.923 37.716 1.00 56.50 162 LEU A C 1
ATOM 1242 O O . LEU A 1 162 ? 44.662 -18.601 38.515 1.00 56.50 162 LEU A O 1
ATOM 1246 N N . ARG A 1 163 ? 44.033 -16.590 37.820 1.00 58.31 163 ARG A N 1
ATOM 1247 C CA . ARG A 1 163 ? 44.850 -15.861 38.808 1.00 58.31 163 ARG A CA 1
ATOM 1248 C C . ARG A 1 163 ? 44.463 -16.144 40.264 1.00 58.31 163 ARG A C 1
ATOM 1250 O O . ARG A 1 163 ? 45.318 -16.041 41.136 1.00 58.31 163 ARG A O 1
ATOM 1257 N N . LYS A 1 164 ? 43.200 -16.494 40.528 1.00 63.44 164 LYS A N 1
ATOM 1258 C CA . LYS A 1 164 ? 42.705 -16.858 41.867 1.00 63.44 164 LYS A CA 1
ATOM 1259 C C . LYS A 1 164 ? 43.036 -18.305 42.264 1.00 63.44 164 LYS A C 1
ATOM 1261 O O . LYS A 1 164 ? 43.048 -18.596 43.456 1.00 63.44 164 LYS A O 1
ATOM 1266 N N . ARG A 1 165 ? 43.282 -19.195 41.292 1.00 61.72 165 ARG A N 1
ATOM 1267 C CA . ARG A 1 165 ? 43.673 -20.600 41.526 1.00 61.72 165 ARG A CA 1
ATOM 1268 C C . ARG A 1 165 ? 45.185 -20.836 41.417 1.00 61.72 165 ARG A C 1
ATOM 1270 O O . ARG A 1 165 ? 45.712 -21.653 42.163 1.00 61.72 165 ARG A O 1
ATOM 1277 N N . MET A 1 166 ? 45.876 -20.069 40.574 1.00 66.81 166 MET A N 1
ATOM 1278 C CA . MET A 1 166 ? 47.318 -20.173 40.346 1.00 66.81 166 MET A CA 1
ATOM 1279 C C . MET A 1 166 ? 48.121 -19.728 41.567 1.00 66.81 166 MET A C 1
ATOM 1281 O O . MET A 1 166 ? 48.024 -18.587 42.024 1.00 66.81 166 MET A O 1
ATOM 1285 N N . ASP A 1 167 ? 48.951 -20.631 42.075 1.00 74.31 167 ASP A N 1
ATOM 1286 C CA . ASP A 1 167 ? 49.881 -20.370 43.162 1.00 74.31 167 ASP A CA 1
ATOM 1287 C C . ASP A 1 167 ? 51.095 -19.555 42.671 1.00 74.31 167 ASP A C 1
ATOM 1289 O O . ASP A 1 167 ? 51.414 -19.480 41.480 1.00 74.31 167 ASP A O 1
ATOM 1293 N N . ALA A 1 168 ? 51.806 -18.915 43.603 1.00 69.81 168 ALA A N 1
ATOM 1294 C CA . ALA A 1 168 ? 52.960 -18.076 43.273 1.00 69.81 168 ALA A CA 1
ATOM 1295 C C . ALA A 1 168 ? 54.108 -18.860 42.599 1.00 69.81 168 ALA A C 1
ATOM 1297 O O . ALA A 1 168 ? 54.918 -18.256 41.887 1.00 69.81 168 ALA A O 1
ATOM 1298 N N . GLY A 1 169 ? 54.175 -20.184 42.799 1.00 72.44 169 GLY A N 1
ATOM 1299 C CA . GLY A 1 169 ? 55.134 -21.071 42.144 1.00 72.44 169 GLY A CA 1
ATOM 1300 C C . GLY A 1 169 ? 54.858 -21.195 40.650 1.00 72.44 169 GLY A C 1
ATOM 1301 O O . GLY A 1 169 ? 55.759 -20.952 39.841 1.00 72.44 169 GLY A O 1
ATOM 1302 N N . PHE A 1 170 ? 53.602 -21.456 40.278 1.00 71.06 170 PHE A N 1
ATOM 1303 C CA . PHE A 1 170 ? 53.182 -21.521 38.879 1.00 71.06 170 PHE A CA 1
ATOM 1304 C C . PHE A 1 170 ? 53.349 -20.182 38.151 1.00 71.06 170 PHE A C 1
ATOM 1306 O O . PHE A 1 170 ? 53.884 -20.137 37.044 1.00 71.06 170 PHE A O 1
ATOM 1313 N N . LEU A 1 171 ? 52.995 -19.062 38.793 1.00 68.69 171 LEU A N 1
ATOM 1314 C CA . LEU A 1 171 ? 53.174 -17.728 38.199 1.00 68.69 171 LEU A CA 1
ATOM 1315 C C . LEU A 1 171 ? 54.645 -17.408 37.891 1.00 68.69 171 LEU A C 1
ATOM 1317 O O . LEU A 1 171 ? 54.940 -16.767 36.881 1.00 68.69 171 LEU A O 1
ATOM 1321 N N . LYS A 1 172 ? 55.577 -17.869 38.731 1.00 72.38 172 LYS A N 1
ATOM 1322 C CA . LYS A 1 172 ? 57.018 -17.687 38.509 1.00 72.38 172 LYS A CA 1
ATOM 1323 C C . LYS A 1 172 ? 57.528 -18.535 37.340 1.00 72.38 172 LYS A C 1
ATOM 1325 O O . LYS A 1 172 ? 58.410 -18.087 36.610 1.00 72.38 172 LYS A O 1
ATOM 1330 N N . GLN A 1 173 ? 56.964 -19.727 37.142 1.00 72.00 173 GLN A N 1
ATOM 1331 C CA . GLN A 1 173 ? 57.276 -20.572 35.987 1.00 72.00 173 GLN A CA 1
ATOM 1332 C C . GLN A 1 173 ? 56.674 -20.002 34.694 1.00 72.00 173 GLN A C 1
ATOM 1334 O O . GLN A 1 173 ? 57.378 -19.910 33.691 1.00 72.00 173 GLN A O 1
ATOM 1339 N N . LEU A 1 174 ? 55.431 -19.505 34.733 1.00 71.44 174 LEU A N 1
ATOM 1340 C CA . LEU A 1 174 ? 54.808 -18.803 33.606 1.00 71.44 174 LEU A CA 1
ATOM 1341 C C . LEU A 1 174 ? 55.578 -17.543 33.198 1.00 71.44 174 LEU A C 1
ATOM 1343 O O . LEU A 1 174 ? 55.732 -17.279 32.010 1.00 71.44 174 LEU A O 1
ATOM 1347 N N . ALA A 1 175 ? 56.087 -16.769 34.159 1.00 75.06 175 ALA A N 1
ATOM 1348 C CA . ALA A 1 175 ? 56.874 -15.571 33.864 1.00 75.06 175 ALA A CA 1
ATOM 1349 C C . ALA A 1 175 ? 58.202 -15.887 33.149 1.00 75.06 175 ALA A C 1
ATOM 1351 O O . ALA A 1 175 ? 58.705 -15.057 32.394 1.00 75.06 175 ALA A O 1
ATOM 1352 N N . ASN A 1 176 ? 58.753 -17.085 33.364 1.00 76.19 176 ASN A N 1
ATOM 1353 C CA . ASN A 1 176 ? 59.971 -17.557 32.705 1.00 76.19 176 ASN A CA 1
ATOM 1354 C C . ASN A 1 176 ? 59.700 -18.288 31.377 1.00 76.19 176 ASN A C 1
ATOM 1356 O O . ASN A 1 176 ? 60.646 -18.621 30.659 1.00 76.19 176 ASN A O 1
ATOM 1360 N N . TYR A 1 177 ? 58.435 -18.518 31.024 1.00 72.31 177 TYR A N 1
ATOM 1361 C CA . TYR A 1 177 ? 58.051 -19.191 29.792 1.00 72.31 177 TYR A CA 1
ATOM 1362 C C . TYR A 1 177 ? 58.137 -18.246 28.586 1.00 72.31 177 TYR A C 1
ATOM 1364 O O . TYR A 1 177 ? 57.496 -17.194 28.542 1.00 72.31 177 TYR A O 1
ATOM 1372 N N . LYS A 1 178 ? 58.920 -18.628 27.570 1.00 72.50 178 LYS A N 1
ATOM 1373 C CA . LYS A 1 178 ? 59.014 -17.878 26.311 1.00 72.50 178 LYS A CA 1
ATOM 1374 C C . LYS A 1 178 ? 57.870 -18.278 25.368 1.00 72.50 178 LYS A C 1
ATOM 1376 O O . LYS A 1 178 ? 57.786 -19.447 24.986 1.00 72.50 178 LYS A O 1
ATOM 1381 N N . PRO A 1 179 ? 57.013 -17.334 24.937 1.00 63.06 179 PRO A N 1
ATOM 1382 C CA . PRO A 1 179 ? 55.883 -17.648 24.070 1.00 63.06 179 PRO A CA 1
ATOM 1383 C C . PRO A 1 179 ? 56.374 -18.127 22.694 1.00 63.06 179 PRO A C 1
ATOM 1385 O O . PRO A 1 179 ? 57.080 -17.399 21.999 1.00 63.06 179 PRO A O 1
ATOM 1388 N N . GLY A 1 180 ? 56.001 -19.352 22.309 1.00 65.75 180 GLY A N 1
ATOM 1389 C CA . GLY A 1 180 ? 56.328 -19.957 21.008 1.00 65.75 180 GLY A CA 1
ATOM 1390 C C . GLY A 1 180 ? 57.097 -21.284 21.069 1.00 65.75 180 GLY A C 1
ATOM 1391 O O . GLY A 1 180 ? 57.208 -21.952 20.045 1.00 65.75 180 GLY A O 1
ATOM 1392 N N . GLN A 1 181 ? 57.591 -21.697 22.240 1.00 67.94 181 GLN A N 1
ATOM 1393 C CA . GLN A 1 181 ? 58.067 -23.070 22.476 1.00 67.94 181 GLN A CA 1
ATOM 1394 C C . GLN A 1 181 ? 56.939 -23.937 23.049 1.00 67.94 181 GLN A C 1
ATOM 1396 O O . GLN A 1 181 ? 56.037 -23.378 23.660 1.00 67.94 181 GLN A O 1
ATOM 1401 N N . PRO A 1 182 ? 56.931 -25.268 22.847 1.00 70.00 182 PRO A N 1
ATOM 1402 C CA . PRO A 1 182 ? 55.972 -26.137 23.522 1.00 70.00 182 PRO A CA 1
ATOM 1403 C C . PRO A 1 182 ? 56.195 -26.102 25.050 1.00 70.00 182 PRO A C 1
ATOM 1405 O O . PRO A 1 182 ? 57.349 -25.998 25.474 1.00 70.00 182 PRO A O 1
ATOM 1408 N N . PRO A 1 183 ? 55.127 -26.181 25.871 1.00 69.88 183 PRO A N 1
ATOM 1409 C CA . PRO A 1 183 ? 55.230 -26.147 27.330 1.00 69.88 183 PRO A CA 1
ATOM 1410 C C . PRO A 1 183 ? 56.161 -27.236 27.851 1.00 69.88 183 PRO A C 1
ATOM 1412 O O . PRO A 1 183 ? 56.045 -28.390 27.433 1.00 69.88 183 PRO A O 1
ATOM 1415 N N . ASP A 1 184 ? 57.063 -26.878 28.761 1.00 75.88 184 ASP A N 1
ATOM 1416 C CA . ASP A 1 184 ? 57.942 -27.845 29.411 1.00 75.88 184 ASP A CA 1
ATOM 1417 C C . ASP A 1 184 ? 57.145 -28.805 30.318 1.00 75.88 184 ASP A C 1
ATOM 1419 O O . ASP A 1 184 ? 56.010 -28.540 30.722 1.00 75.88 184 ASP A O 1
ATOM 1423 N N . GLU A 1 185 ? 57.725 -29.968 30.614 1.00 76.81 185 GLU A N 1
ATOM 1424 C CA . GLU A 1 185 ? 57.071 -31.018 31.410 1.00 76.81 185 GLU A CA 1
ATOM 1425 C C . GLU A 1 185 ? 56.719 -30.532 32.830 1.00 76.81 185 GLU A C 1
ATOM 1427 O O . GLU A 1 185 ? 55.728 -30.963 33.423 1.00 76.81 185 GLU A O 1
ATOM 1432 N N . THR A 1 186 ? 57.472 -29.556 33.347 1.00 71.56 186 THR A N 1
ATOM 1433 C CA . THR A 1 186 ? 57.241 -28.901 34.640 1.00 71.56 186 THR A CA 1
ATOM 1434 C C . THR A 1 186 ? 56.003 -28.006 34.652 1.00 71.56 186 THR A C 1
ATOM 1436 O O . THR A 1 186 ? 55.213 -28.081 35.591 1.00 71.56 186 THR A O 1
ATOM 1439 N N . LEU A 1 187 ? 55.773 -27.202 33.608 1.00 66.31 187 LEU A N 1
ATOM 1440 C CA . LEU A 1 187 ? 54.558 -26.397 33.491 1.00 66.31 187 LEU A CA 1
ATOM 1441 C C . LEU A 1 187 ? 53.341 -27.279 33.252 1.00 66.31 187 LEU A C 1
ATOM 1443 O O . LEU A 1 187 ? 52.274 -26.958 33.761 1.00 66.31 187 LEU A O 1
ATOM 1447 N N . GLN A 1 188 ? 53.486 -28.383 32.514 1.00 72.56 188 GLN A N 1
ATOM 1448 C CA . GLN A 1 188 ? 52.385 -29.319 32.269 1.00 72.56 188 GLN A CA 1
ATOM 1449 C C . GLN A 1 188 ? 51.961 -30.065 33.541 1.00 72.56 188 GLN A C 1
ATOM 1451 O O . GLN A 1 188 ? 50.765 -30.172 33.810 1.00 72.56 188 GLN A O 1
ATOM 1456 N N . THR A 1 189 ? 52.919 -30.533 34.345 1.00 72.19 189 THR A N 1
ATOM 1457 C CA . THR A 1 189 ? 52.642 -31.184 35.639 1.00 72.19 189 THR A CA 1
ATOM 1458 C C . THR A 1 189 ? 52.054 -30.203 36.651 1.00 72.19 189 THR A C 1
ATOM 1460 O O . THR A 1 189 ? 51.068 -30.536 37.303 1.00 72.19 189 THR A O 1
ATOM 1463 N N . ALA A 1 190 ? 52.563 -28.968 36.714 1.00 68.38 190 ALA A N 1
ATOM 1464 C CA . ALA A 1 190 ? 51.993 -27.922 37.564 1.00 68.38 190 ALA A CA 1
ATOM 1465 C C . ALA A 1 190 ? 50.569 -27.510 37.132 1.00 68.38 190 ALA A C 1
ATOM 1467 O O . ALA A 1 190 ? 49.716 -27.259 37.979 1.00 68.38 190 ALA A O 1
ATOM 1468 N N . LEU A 1 191 ? 50.276 -27.492 35.824 1.00 68.00 191 LEU A N 1
ATOM 1469 C CA . LEU A 1 191 ? 48.919 -27.264 35.306 1.00 68.00 191 LEU A CA 1
ATOM 1470 C C . LEU A 1 191 ? 47.970 -28.419 35.644 1.00 68.00 191 LEU A C 1
ATOM 1472 O O . LEU A 1 191 ? 46.806 -28.173 35.943 1.00 68.00 191 LEU A O 1
ATOM 1476 N N . ALA A 1 192 ? 48.450 -29.663 35.595 1.00 70.94 192 ALA A N 1
ATOM 1477 C CA . ALA A 1 192 ? 47.655 -30.838 35.945 1.00 70.94 192 ALA A CA 1
ATOM 1478 C C . ALA A 1 192 ? 47.312 -30.880 37.445 1.00 70.94 192 ALA A C 1
ATOM 1480 O O . ALA A 1 192 ? 46.182 -31.215 37.794 1.00 70.94 192 ALA A O 1
ATOM 1481 N N . ASP A 1 193 ? 48.247 -30.482 38.312 1.00 72.69 193 ASP A N 1
ATOM 1482 C CA . ASP A 1 193 ? 48.054 -30.402 39.770 1.00 72.69 193 ASP A CA 1
ATOM 1483 C C . ASP A 1 193 ? 47.056 -29.294 40.166 1.00 72.69 193 ASP A C 1
ATOM 1485 O O . ASP A 1 193 ? 46.279 -29.440 41.101 1.00 72.69 193 ASP A O 1
ATOM 1489 N N . GLN A 1 194 ? 47.018 -28.203 39.394 1.00 64.81 194 GLN A N 1
ATOM 1490 C CA . GLN A 1 194 ? 46.108 -27.060 39.563 1.00 64.81 194 GLN A CA 1
ATOM 1491 C C . GLN A 1 194 ? 44.671 -27.300 39.051 1.00 64.81 194 GLN A C 1
ATOM 1493 O O . GLN A 1 194 ? 43.760 -26.521 39.358 1.00 64.81 194 GLN A O 1
ATOM 1498 N N . LEU A 1 195 ? 44.472 -28.320 38.210 1.00 63.38 195 LEU A N 1
ATOM 1499 C CA . LEU A 1 195 ? 43.184 -28.646 37.582 1.00 63.38 195 LEU A CA 1
ATOM 1500 C C . LEU A 1 195 ? 42.414 -29.774 38.292 1.00 63.38 195 LEU A C 1
ATOM 1502 O O . LEU A 1 195 ? 41.240 -29.970 37.965 1.00 63.38 195 LEU A O 1
ATOM 1506 N N . ASN A 1 196 ? 43.044 -30.471 39.243 1.00 58.25 196 ASN A N 1
ATOM 1507 C CA . ASN A 1 196 ? 42.409 -31.424 40.166 1.00 58.25 196 ASN A CA 1
ATOM 1508 C C . ASN A 1 196 ? 41.920 -30.725 41.444 1.00 58.25 196 ASN A C 1
ATOM 1510 O O . ASN A 1 196 ? 40.913 -31.202 42.014 1.00 58.25 196 ASN A O 1
#

Nearest PDB structures (foldseek):
  8xfc-assembly1_C  TM=4.771E-01  e=7.260E-04  Mycobacterium tuberculosis H37Rv
  8j5q-assembly1_C  TM=4.725E-01  e=2.798E-03  Mycobacterium tuberculosis H37Rv

Secondary structure (DSSP, 8-state):
-HHHHHHHHHHHHHS-TTGGGG--GGGS--TTS--TTTTPPS-SS-TT-B-TTS-BHHHHHHHHHHHHHHHHHHHHHHHHHHHHHHHHHHHHH-THHHHHHHHHHHHHHHS-HHHHHHHHHHHHHHHHHHHHS-S--TTTTT-HHHHHHHHHHHHHHHHHHHHHH--HHHHHHHHHPPBTBPPPHHHHHHHHHHH-

Foldseek 3Di:
DVVVLVCLQCVVVPPDVCVVVPPPVQVPDDPPDQDPQDQAPADPVANHGAHRRNHRPVVVCVVVVSVVSNCVSVVVVVCCVVVCVLVVCLVVVDDPSVVVSVVVVVVVVVDDPVVVVVVVCVVVVVVVVCVVDVDDDPVCVVDCVVVVVVVVVVVCVVVVVCVVQDDPVLVVVVVVDDPPDPDDPVNVVSVVVSVD